Protein AF-A0A651G457-F1 (afdb_monomer_lite)

Secondary structure (DSSP, 8-state):
----PPP--PPP----PPPTTTS----S--THHHHHHT-EEEEEEEEEETTEEEEEEEEE-TT-SS-EEEEEEEEEE-SSS-EEEEEEEEEEEEEEEEEEPTT--HHHHHHHHHHTT-EEEEEETTTTEEEEE--TT-SS-HHHHHHHHHTSTTEEEEEEEEPP---------TTGGG-TTT------

pLDDT: mean 81.59, std 19.75, range [35.28, 97.94]

Sequence (188 aa):
MGSVGRIIHTPAIKQHELPPSQRPRFQAKPLWHQAAAADVVLRETRIPDGEGEQRIIIAKRPGAPYPLVRAVESWKPGAGANLQLRRREEMVADHLLVTAGEGISAAEIIALAQRLGCEVRAHIGGHNRYLVSFPLDHHLTFEELRHQVHTAAEVRFAEPDHYHYWLETIPNDPRLGDLWGLLNEGQE

Structure (mmCIF, N/CA/C/O backbone):
data_AF-A0A651G457-F1
#
_entry.id   AF-A0A651G457-F1
#
loop_
_atom_site.group_PDB
_atom_site.id
_atom_site.type_symbol
_atom_site.label_atom_id
_atom_site.label_alt_id
_atom_site.label_comp_id
_atom_site.label_asym_id
_atom_site.label_entity_id
_atom_site.label_seq_id
_atom_site.pdbx_PDB_ins_code
_atom_site.Cartn_x
_atom_site.Cartn_y
_atom_site.Cartn_z
_atom_site.occupancy
_atom_site.B_iso_or_equiv
_atom_site.auth_seq_id
_atom_site.auth_comp_id
_atom_site.auth_asym_id
_atom_site.auth_atom_id
_atom_site.pdbx_PDB_model_num
ATOM 1 N N . MET A 1 1 ? 31.482 28.029 -59.523 1.00 44.06 1 MET A N 1
ATOM 2 C CA . MET A 1 1 ? 32.201 28.242 -58.248 1.00 44.06 1 MET A CA 1
ATOM 3 C C . MET A 1 1 ? 31.590 27.312 -57.209 1.00 44.06 1 MET A C 1
ATOM 5 O O . MET A 1 1 ? 30.537 27.623 -56.675 1.00 44.06 1 MET A O 1
ATOM 9 N N . GLY A 1 2 ? 32.164 26.117 -57.041 1.00 38.00 2 GLY A N 1
ATOM 10 C CA . GLY A 1 2 ? 31.658 25.086 -56.129 1.00 38.00 2 GLY A CA 1
ATOM 11 C C . GLY A 1 2 ? 32.379 25.149 -54.785 1.00 38.00 2 GLY A C 1
ATOM 12 O O . GLY A 1 2 ? 33.607 25.142 -54.750 1.00 38.00 2 GLY A O 1
ATOM 13 N N . SER A 1 3 ? 31.612 25.246 -53.701 1.00 39.81 3 SER A N 1
ATOM 14 C CA . SER A 1 3 ? 32.101 25.222 -52.321 1.00 39.81 3 SER A CA 1
ATOM 15 C C . SER A 1 3 ? 32.418 23.783 -51.906 1.00 39.81 3 SER A C 1
ATOM 17 O O . SER A 1 3 ? 31.563 22.905 -52.003 1.00 39.81 3 SER A O 1
ATOM 19 N N . VAL A 1 4 ? 33.655 23.540 -51.470 1.00 44.00 4 VAL A N 1
ATOM 20 C CA . VAL A 1 4 ? 34.132 22.241 -50.979 1.00 44.00 4 VAL A CA 1
ATOM 21 C C . VAL A 1 4 ? 33.907 22.190 -49.467 1.00 44.00 4 VAL A C 1
ATOM 23 O O . VAL A 1 4 ? 34.620 22.838 -48.701 1.00 44.00 4 VAL A O 1
ATOM 26 N N . GLY A 1 5 ? 32.899 21.435 -49.029 1.00 39.09 5 GLY A N 1
ATOM 27 C CA . GLY A 1 5 ? 32.649 21.163 -47.613 1.00 39.09 5 GLY A CA 1
ATOM 28 C C . GLY A 1 5 ? 33.679 20.182 -47.046 1.00 39.09 5 GLY A C 1
ATOM 29 O O . GLY A 1 5 ? 33.842 19.077 -47.559 1.00 39.09 5 GLY A O 1
ATOM 30 N N . ARG A 1 6 ? 34.380 20.582 -45.980 1.00 45.19 6 ARG A N 1
ATOM 31 C CA . ARG A 1 6 ? 35.276 19.718 -45.193 1.00 45.19 6 ARG A CA 1
ATOM 32 C C . ARG A 1 6 ? 34.461 18.657 -44.447 1.00 45.19 6 ARG A C 1
ATOM 34 O O . ARG A 1 6 ? 33.626 18.999 -43.616 1.00 45.19 6 ARG A O 1
ATOM 41 N N . ILE A 1 7 ? 34.755 17.383 -44.693 1.00 42.38 7 ILE A N 1
ATOM 42 C CA . ILE A 1 7 ? 34.264 16.255 -43.893 1.00 42.38 7 ILE A CA 1
ATOM 43 C C . ILE A 1 7 ? 35.143 16.155 -42.641 1.00 42.38 7 ILE A C 1
ATOM 45 O O . ILE A 1 7 ? 36.355 15.967 -42.740 1.00 42.38 7 ILE A O 1
ATOM 49 N N . ILE A 1 8 ? 34.541 16.304 -41.461 1.00 42.47 8 ILE A N 1
ATOM 50 C CA . ILE A 1 8 ? 35.203 16.067 -40.175 1.00 42.47 8 ILE A CA 1
ATOM 51 C C . ILE A 1 8 ? 35.082 14.567 -39.884 1.00 42.47 8 ILE A C 1
ATOM 53 O O . ILE A 1 8 ? 33.983 14.061 -39.673 1.00 42.47 8 ILE A O 1
ATOM 57 N N . HIS A 1 9 ? 36.201 13.841 -39.898 1.00 35.28 9 HIS A N 1
ATOM 58 C CA . HIS A 1 9 ? 36.249 12.460 -39.423 1.00 35.28 9 HIS A CA 1
ATOM 59 C C . HIS A 1 9 ? 36.236 12.443 -37.890 1.00 35.28 9 HIS A C 1
ATOM 61 O O . HIS A 1 9 ? 37.232 12.767 -37.247 1.00 35.28 9 HIS A O 1
ATOM 67 N N . THR A 1 10 ? 35.114 12.040 -37.299 1.00 37.88 10 THR A N 1
ATOM 68 C CA . THR A 1 10 ? 35.060 11.628 -35.892 1.00 37.88 10 THR A CA 1
ATOM 69 C C . THR A 1 10 ? 35.685 10.232 -35.773 1.00 37.88 10 THR A C 1
ATOM 71 O O . THR A 1 10 ? 35.239 9.323 -36.478 1.00 37.88 10 THR A O 1
ATOM 74 N N . PRO A 1 11 ? 36.708 10.011 -34.928 1.00 40.00 11 PRO A N 1
ATOM 75 C CA . PRO A 1 11 ? 37.245 8.673 -34.730 1.00 40.00 11 PRO A CA 1
ATOM 76 C C . PRO A 1 11 ? 36.207 7.801 -34.016 1.00 40.00 11 PRO A C 1
ATOM 78 O O . PRO A 1 11 ? 35.566 8.228 -33.055 1.00 40.00 11 PRO A O 1
ATOM 81 N N . ALA A 1 12 ? 36.050 6.567 -34.491 1.00 41.97 12 ALA A N 1
ATOM 82 C CA . ALA A 1 12 ? 35.211 5.567 -33.851 1.00 41.97 12 ALA A CA 1
ATOM 83 C C . ALA A 1 12 ? 35.723 5.299 -32.427 1.00 41.97 12 ALA A C 1
ATOM 85 O O . ALA A 1 12 ? 36.841 4.812 -32.237 1.00 41.97 12 ALA A O 1
ATOM 86 N N . ILE A 1 13 ? 34.898 5.609 -31.426 1.00 39.78 13 ILE A N 1
ATOM 87 C CA . ILE A 1 13 ? 35.125 5.190 -30.044 1.00 39.78 13 ILE A CA 1
ATOM 88 C C . ILE A 1 13 ? 35.057 3.662 -30.044 1.00 39.78 13 ILE A C 1
ATOM 90 O O . ILE A 1 13 ? 33.980 3.077 -30.155 1.00 39.78 13 ILE A O 1
ATOM 94 N N . LYS A 1 14 ? 36.215 3.001 -29.956 1.00 40.91 14 LYS A N 1
ATOM 95 C CA . LYS A 1 14 ? 36.272 1.566 -29.671 1.00 40.91 14 LYS A CA 1
ATOM 96 C C . LYS A 1 14 ? 35.650 1.363 -28.294 1.00 40.91 14 LYS A C 1
ATOM 98 O O . LYS A 1 14 ? 36.249 1.741 -27.291 1.00 40.91 14 LYS A O 1
ATOM 103 N N . GLN A 1 15 ? 34.452 0.787 -28.256 1.00 41.09 15 GLN A N 1
ATOM 104 C CA . GLN A 1 15 ? 33.852 0.300 -27.021 1.00 41.09 15 GLN A CA 1
ATOM 105 C C . GLN A 1 15 ? 34.813 -0.734 -26.425 1.00 41.09 15 GLN A C 1
ATOM 107 O O . GLN A 1 15 ? 34.993 -1.820 -26.972 1.00 41.09 15 GLN A O 1
ATOM 112 N N . HIS A 1 16 ? 35.505 -0.362 -25.350 1.00 40.72 16 HIS A N 1
ATOM 113 C CA . HIS A 1 16 ? 36.254 -1.311 -24.539 1.00 40.72 16 HIS A CA 1
ATOM 114 C C . HIS A 1 16 ? 35.218 -2.153 -23.792 1.00 40.72 16 HIS A C 1
ATOM 116 O O . HIS A 1 16 ? 34.719 -1.756 -22.741 1.00 40.72 16 HIS A O 1
ATOM 122 N N . GLU A 1 17 ? 34.832 -3.291 -24.367 1.00 39.88 17 GLU A N 1
ATOM 123 C CA . GLU A 1 17 ? 34.116 -4.299 -23.598 1.00 39.88 17 GLU A CA 1
ATOM 124 C C . GLU A 1 17 ? 35.050 -4.813 -22.505 1.00 39.88 17 GLU A C 1
ATOM 126 O O . GLU A 1 17 ? 36.129 -5.341 -22.784 1.00 39.88 17 GLU A O 1
ATOM 131 N N . LEU A 1 18 ? 34.634 -4.652 -21.249 1.00 39.00 18 LEU A N 1
ATOM 132 C CA . LEU A 1 18 ? 35.335 -5.256 -20.125 1.00 39.00 18 LEU A CA 1
ATOM 133 C C . LEU A 1 18 ? 35.406 -6.780 -20.342 1.00 39.00 18 LEU A C 1
ATOM 135 O O . LEU A 1 18 ? 34.388 -7.391 -20.713 1.00 39.00 18 LEU A O 1
ATOM 139 N N . PRO A 1 19 ? 36.572 -7.410 -20.100 1.00 51.06 19 PRO A N 1
ATOM 140 C CA . PRO A 1 19 ? 36.708 -8.856 -20.191 1.00 51.06 19 PRO A CA 1
ATOM 141 C C . PRO A 1 19 ? 35.662 -9.552 -19.301 1.00 51.06 19 PRO A C 1
ATOM 143 O O . PRO A 1 19 ? 35.238 -8.983 -18.294 1.00 51.06 19 PRO A O 1
ATOM 146 N N . PRO A 1 20 ? 35.231 -10.787 -19.622 1.00 47.44 20 PRO A N 1
ATOM 147 C CA . PRO A 1 20 ? 34.167 -11.491 -18.893 1.00 47.44 20 PRO A CA 1
ATOM 148 C C . PRO A 1 20 ? 34.390 -11.598 -17.375 1.00 47.44 20 PRO A C 1
ATOM 150 O O . PRO A 1 20 ? 33.428 -11.700 -16.619 1.00 47.44 20 PRO A O 1
ATOM 153 N N . SER A 1 21 ? 35.649 -11.548 -16.931 1.00 47.53 21 SER A N 1
ATOM 154 C CA . SER A 1 21 ? 36.067 -11.532 -15.524 1.00 47.53 21 SER A CA 1
ATOM 155 C C . SER A 1 21 ? 35.860 -10.189 -14.809 1.00 47.53 21 SER A C 1
ATOM 157 O O . SER A 1 21 ? 35.889 -10.154 -13.584 1.00 47.53 21 SER A O 1
ATOM 159 N N . GLN A 1 22 ? 35.650 -9.099 -15.551 1.00 42.88 22 GLN A N 1
ATOM 160 C CA . GLN A 1 22 ? 35.484 -7.726 -15.057 1.00 42.88 22 GLN A CA 1
ATOM 161 C C . GLN A 1 22 ? 34.092 -7.147 -15.345 1.00 42.88 22 GLN A C 1
ATOM 163 O O . GLN A 1 22 ? 33.794 -6.020 -14.953 1.00 42.88 22 GLN A O 1
ATOM 168 N N . ARG A 1 23 ? 33.214 -7.904 -16.015 1.00 42.41 23 ARG A N 1
ATOM 169 C CA . ARG A 1 23 ? 31.798 -7.537 -16.117 1.00 42.41 23 ARG A CA 1
ATOM 170 C C . ARG A 1 23 ? 31.185 -7.621 -14.714 1.00 42.41 23 ARG A C 1
ATOM 172 O O . ARG A 1 23 ? 31.366 -8.655 -14.065 1.00 42.41 23 ARG A O 1
ATOM 179 N N . PRO A 1 24 ? 30.443 -6.605 -14.237 1.00 35.72 24 PRO A N 1
ATOM 180 C CA . PRO A 1 24 ? 29.685 -6.746 -13.005 1.00 35.72 24 PRO A CA 1
ATOM 181 C C . PRO A 1 24 ? 28.692 -7.897 -13.192 1.00 35.72 24 PRO A C 1
ATOM 183 O O . PRO A 1 24 ? 27.726 -7.799 -13.949 1.00 35.72 24 PRO A O 1
ATOM 186 N N . ARG A 1 25 ? 28.964 -9.032 -12.544 1.00 40.97 25 ARG A N 1
ATOM 187 C CA . ARG A 1 25 ? 27.971 -10.088 -12.374 1.00 40.97 25 ARG A CA 1
ATOM 188 C C . ARG A 1 25 ? 26.919 -9.511 -11.440 1.00 40.97 25 ARG A C 1
ATOM 190 O O . ARG A 1 25 ? 27.230 -9.243 -10.284 1.00 40.97 25 ARG A O 1
ATOM 197 N N . PHE A 1 26 ? 25.688 -9.339 -11.908 1.00 37.28 26 PHE A N 1
ATOM 198 C CA . PHE A 1 26 ? 24.570 -9.241 -10.976 1.00 37.28 26 PHE A CA 1
ATOM 199 C C . PHE A 1 26 ? 24.487 -10.591 -10.246 1.00 37.28 26 PHE A C 1
ATOM 201 O O . PHE A 1 26 ? 24.067 -11.599 -10.815 1.00 37.28 26 PHE A O 1
ATOM 208 N N . GLN A 1 27 ? 25.027 -10.630 -9.027 1.00 51.22 27 GLN A N 1
ATOM 209 C CA . GLN A 1 27 ? 24.980 -11.769 -8.117 1.00 51.22 27 GLN A CA 1
ATOM 210 C C . GLN A 1 27 ? 23.560 -11.839 -7.535 1.00 51.22 27 GLN A C 1
ATOM 212 O O . GLN A 1 27 ? 23.171 -10.968 -6.771 1.00 51.22 27 GLN A O 1
ATOM 217 N N . ALA A 1 28 ? 22.810 -12.873 -7.928 1.00 57.38 28 ALA A N 1
ATOM 218 C CA 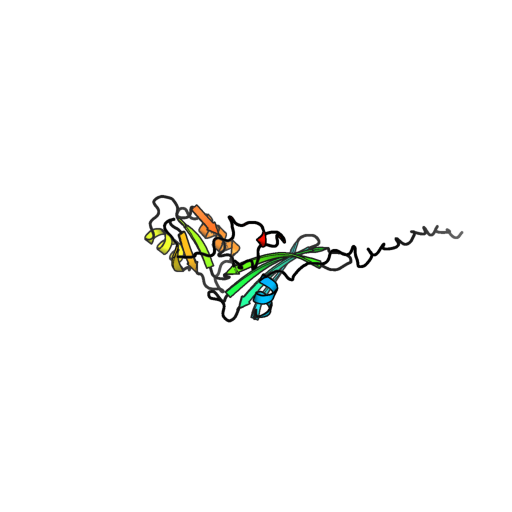. ALA A 1 28 ? 21.424 -13.182 -7.553 1.00 57.38 28 ALA A CA 1
ATOM 219 C C . ALA A 1 28 ? 20.327 -12.236 -8.094 1.00 57.38 28 ALA A C 1
ATOM 221 O O . ALA A 1 28 ? 20.429 -11.011 -8.081 1.00 57.38 28 ALA A O 1
ATOM 222 N N . LYS A 1 29 ? 19.230 -12.838 -8.582 1.00 62.94 29 LYS A N 1
ATOM 223 C CA . LYS A 1 29 ? 17.984 -12.110 -8.858 1.00 62.94 29 LYS A CA 1
ATOM 224 C C . LYS A 1 29 ? 17.452 -11.559 -7.525 1.00 62.94 29 LYS A C 1
ATOM 226 O O . LYS A 1 29 ? 17.497 -12.289 -6.536 1.00 62.94 29 LYS A O 1
ATOM 231 N N . PRO A 1 30 ? 16.941 -10.321 -7.474 1.00 67.75 30 PRO A N 1
ATOM 232 C CA . PRO A 1 30 ? 16.389 -9.771 -6.240 1.00 67.75 30 PRO A CA 1
ATOM 233 C C . PRO A 1 30 ? 15.169 -10.587 -5.783 1.00 67.75 30 PRO A C 1
ATOM 235 O O . PRO A 1 30 ? 14.445 -11.122 -6.617 1.00 67.75 30 PRO A O 1
ATOM 238 N N . LEU A 1 31 ? 14.927 -10.684 -4.473 1.00 69.31 31 LEU A N 1
ATOM 239 C CA . LEU A 1 31 ? 13.936 -11.608 -3.888 1.00 69.31 31 LEU A CA 1
ATOM 240 C C . LEU A 1 31 ? 12.503 -11.382 -4.383 1.00 69.31 31 LEU A C 1
ATOM 242 O O . LEU A 1 31 ? 11.773 -12.340 -4.636 1.00 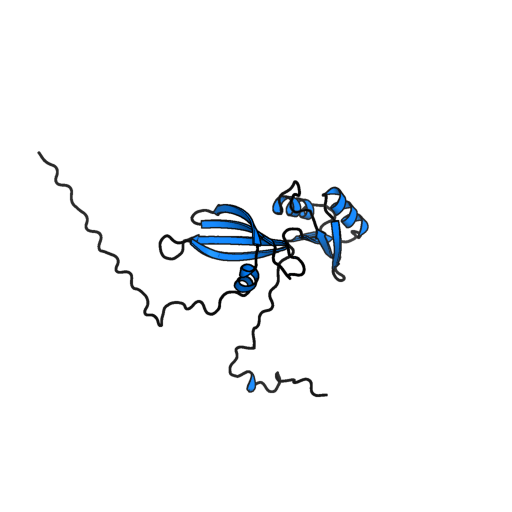69.31 31 LEU A O 1
ATOM 246 N N . TRP A 1 32 ? 12.130 -10.123 -4.626 1.00 71.50 32 TRP A N 1
ATOM 247 C CA . TRP A 1 32 ? 10.834 -9.786 -5.217 1.00 71.50 32 TRP A CA 1
ATOM 248 C C . TRP A 1 32 ? 10.637 -10.410 -6.606 1.00 71.50 32 TRP A C 1
ATOM 250 O O . TRP A 1 32 ? 9.503 -10.588 -7.029 1.00 71.50 32 TRP A O 1
ATOM 260 N N . HIS A 1 33 ? 11.703 -10.784 -7.328 1.00 75.19 33 HIS A N 1
ATOM 261 C CA . HIS A 1 33 ? 11.606 -11.325 -8.686 1.00 75.19 33 HIS A CA 1
ATOM 262 C C . HIS A 1 33 ? 10.835 -12.648 -8.725 1.00 75.19 33 HIS A C 1
ATOM 264 O O . HIS A 1 33 ? 10.133 -12.914 -9.698 1.00 75.19 33 HIS A O 1
ATOM 270 N N . GLN A 1 34 ? 10.985 -13.510 -7.716 1.00 73.88 34 GLN A N 1
ATOM 271 C CA . GLN A 1 34 ? 10.254 -14.780 -7.689 1.00 73.88 34 GLN A CA 1
ATOM 272 C C . GLN A 1 34 ? 8.779 -14.551 -7.361 1.00 73.88 34 GLN A C 1
ATOM 274 O O . GLN A 1 34 ? 7.917 -15.058 -8.072 1.00 73.88 34 GLN A O 1
ATOM 279 N N . ALA A 1 35 ? 8.498 -13.727 -6.347 1.00 73.75 35 ALA A N 1
ATOM 280 C CA . ALA A 1 35 ? 7.132 -13.376 -5.969 1.00 73.75 35 ALA A CA 1
ATOM 281 C C . ALA A 1 35 ? 6.384 -12.686 -7.122 1.00 73.75 35 ALA A C 1
ATOM 283 O O . ALA A 1 35 ? 5.272 -13.080 -7.462 1.00 73.75 35 ALA A O 1
ATOM 284 N N . ALA A 1 36 ? 7.034 -11.730 -7.789 1.00 81.06 36 ALA A N 1
ATOM 285 C CA . ALA A 1 36 ? 6.472 -11.001 -8.919 1.00 81.06 36 ALA A CA 1
ATOM 286 C C . ALA A 1 36 ? 6.259 -11.862 -10.176 1.00 81.06 36 ALA A C 1
ATOM 288 O O . ALA A 1 36 ? 5.471 -11.493 -11.039 1.00 81.06 36 ALA A O 1
ATOM 289 N N . ALA A 1 37 ? 6.933 -13.010 -10.308 1.00 82.19 37 ALA A N 1
ATOM 290 C CA . ALA A 1 37 ? 6.743 -13.894 -11.460 1.00 82.19 37 ALA A CA 1
ATOM 291 C C . ALA A 1 37 ? 5.362 -14.574 -11.470 1.00 82.19 37 ALA A C 1
ATOM 293 O O . ALA A 1 37 ? 4.903 -14.997 -12.529 1.00 82.19 37 ALA A O 1
ATOM 294 N N . ALA A 1 38 ? 4.710 -14.679 -10.309 1.00 85.19 38 ALA A N 1
ATOM 295 C CA . ALA A 1 38 ? 3.364 -15.230 -10.173 1.00 85.19 38 ALA A CA 1
ATOM 296 C C . ALA A 1 38 ? 2.256 -14.166 -10.292 1.00 85.19 38 ALA A C 1
ATOM 298 O O . ALA A 1 38 ? 1.073 -14.506 -10.225 1.00 85.19 38 ALA A O 1
ATOM 299 N N . ASP A 1 39 ? 2.618 -12.889 -10.442 1.00 93.44 39 ASP A N 1
ATOM 300 C CA . ASP A 1 39 ? 1.666 -11.784 -10.445 1.00 93.44 39 ASP A CA 1
ATOM 301 C C . ASP A 1 39 ? 0.805 -11.785 -11.715 1.00 93.44 39 ASP A C 1
ATOM 303 O O . ASP A 1 39 ? 1.298 -11.790 -12.844 1.00 93.44 39 ASP A O 1
ATOM 307 N N . VAL A 1 40 ? -0.511 -11.701 -11.527 1.00 95.12 40 VAL A N 1
ATOM 308 C CA . VAL A 1 40 ? -1.475 -11.433 -12.597 1.00 95.12 40 VAL A CA 1
ATOM 309 C C . VAL A 1 40 ? -1.724 -9.930 -12.639 1.00 95.12 40 VAL A C 1
ATOM 311 O O . VAL A 1 40 ? -2.404 -9.383 -11.768 1.00 95.12 40 VAL A O 1
ATOM 314 N N . VAL A 1 41 ? -1.155 -9.246 -13.633 1.00 95.88 41 VAL A N 1
ATOM 315 C CA . VAL A 1 41 ? -1.288 -7.789 -13.783 1.00 95.88 41 VAL A CA 1
ATOM 316 C C . VAL A 1 41 ? -2.744 -7.411 -14.060 1.00 95.88 41 VAL A C 1
ATOM 318 O O . VAL A 1 41 ? -3.362 -7.919 -14.993 1.00 95.88 41 VAL A O 1
ATOM 321 N N . LEU A 1 42 ? -3.277 -6.497 -13.248 1.00 95.75 42 LEU A N 1
ATOM 322 C CA . LEU A 1 42 ? -4.626 -5.946 -13.381 1.00 95.75 42 LEU A CA 1
ATOM 323 C C . LEU A 1 42 ? -4.605 -4.576 -14.066 1.00 95.75 42 LEU A C 1
ATOM 325 O O . LEU A 1 42 ? -5.464 -4.279 -14.892 1.00 95.75 42 LEU A O 1
ATOM 329 N N . ARG A 1 43 ? -3.628 -3.731 -13.716 1.00 94.56 43 ARG A N 1
ATOM 330 C CA . ARG A 1 43 ? -3.460 -2.382 -14.270 1.00 94.56 43 ARG A CA 1
ATOM 331 C C . ARG A 1 43 ? -1.987 -1.996 -14.300 1.00 94.56 43 ARG A C 1
ATOM 333 O O . ARG A 1 43 ? -1.266 -2.264 -13.346 1.00 94.56 43 ARG A O 1
ATOM 340 N N . GLU A 1 44 ? -1.571 -1.289 -15.342 1.00 95.94 44 GLU A N 1
ATOM 341 C CA . GLU A 1 44 ? -0.243 -0.681 -15.440 1.00 95.94 44 GLU A CA 1
ATOM 342 C C . GLU A 1 44 ? -0.374 0.773 -15.901 1.00 95.94 44 GLU A C 1
ATOM 344 O O . GLU A 1 44 ? -1.100 1.078 -16.848 1.00 95.94 44 GLU A O 1
ATOM 349 N N . THR A 1 45 ? 0.329 1.676 -15.224 1.00 94.38 45 THR A N 1
ATOM 350 C CA . THR A 1 45 ? 0.440 3.089 -15.591 1.00 94.38 45 THR A CA 1
ATOM 351 C C . THR A 1 45 ? 1.908 3.439 -15.775 1.00 94.38 45 THR A C 1
ATOM 353 O O . THR A 1 45 ? 2.740 3.097 -14.936 1.00 94.38 45 THR A O 1
ATOM 356 N N . ARG A 1 46 ? 2.215 4.140 -16.868 1.00 94.44 46 ARG A N 1
ATOM 357 C CA . ARG A 1 46 ? 3.563 4.584 -17.231 1.00 94.44 46 ARG A CA 1
ATOM 358 C C . ARG A 1 46 ? 3.622 6.100 -17.211 1.00 94.44 46 ARG A C 1
ATOM 360 O O . ARG A 1 46 ? 2.791 6.751 -17.840 1.00 94.44 46 ARG A O 1
ATOM 367 N N . ILE A 1 47 ? 4.589 6.644 -16.488 1.00 93.81 47 ILE A N 1
ATOM 368 C CA . ILE A 1 47 ? 4.749 8.080 -16.274 1.00 93.81 47 ILE A CA 1
ATOM 369 C C . ILE A 1 47 ? 6.169 8.453 -16.719 1.00 93.81 47 ILE A C 1
ATOM 371 O O . ILE A 1 47 ? 7.129 7.925 -16.155 1.00 93.81 47 ILE A O 1
ATOM 375 N N . PRO A 1 48 ? 6.340 9.322 -17.729 1.00 93.56 48 PRO A N 1
ATOM 376 C CA . PRO A 1 48 ? 7.659 9.828 -18.100 1.00 93.56 48 PRO A CA 1
ATOM 377 C C . PRO A 1 48 ? 8.347 10.522 -16.915 1.00 93.56 48 PRO A C 1
ATOM 379 O O . PRO A 1 48 ? 7.727 11.338 -16.236 1.00 93.56 48 PRO A O 1
ATOM 382 N N . ASP A 1 49 ? 9.627 10.220 -16.682 1.00 89.12 49 ASP A N 1
ATOM 383 C CA . ASP A 1 49 ? 10.426 10.779 -15.580 1.00 89.12 49 ASP A CA 1
ATOM 384 C C . ASP A 1 49 ? 11.817 11.206 -16.085 1.00 89.12 49 ASP A C 1
ATOM 386 O O . ASP A 1 49 ? 12.830 10.506 -15.921 1.00 89.12 49 ASP A O 1
ATOM 390 N N . GLY A 1 50 ? 11.846 12.360 -16.761 1.00 88.50 50 GLY A N 1
ATOM 391 C CA . GLY A 1 50 ? 13.024 12.877 -17.457 1.00 88.50 50 GLY A CA 1
ATOM 392 C C . GLY A 1 50 ? 13.435 11.958 -18.609 1.00 88.50 50 GLY A C 1
ATOM 393 O O . GLY A 1 50 ? 12.627 11.646 -19.477 1.00 88.50 50 GLY A O 1
ATOM 394 N N . GLU A 1 51 ? 14.686 11.496 -18.600 1.00 86.38 51 GLU A N 1
ATOM 395 C CA . GLU A 1 51 ? 15.178 10.469 -19.537 1.00 86.38 51 GLU A CA 1
ATOM 396 C C . GLU A 1 51 ? 14.754 9.038 -19.146 1.00 86.38 51 GLU A C 1
ATOM 398 O O . GLU A 1 51 ? 15.110 8.067 -19.812 1.00 86.38 51 GLU A O 1
ATOM 403 N N . GLY A 1 52 ? 14.045 8.892 -18.027 1.00 91.62 52 GLY A N 1
ATOM 404 C CA . GLY A 1 52 ? 13.554 7.626 -17.505 1.00 91.62 52 GLY A CA 1
ATOM 405 C C . GLY A 1 52 ? 12.033 7.521 -17.507 1.00 91.62 52 GLY A C 1
ATOM 406 O O . GLY A 1 52 ? 11.315 8.273 -18.165 1.00 91.62 52 GLY A O 1
ATOM 407 N N . GLU A 1 53 ? 11.542 6.563 -16.732 1.00 94.44 53 GLU A N 1
ATOM 408 C CA . GLU A 1 53 ? 10.123 6.242 -16.627 1.00 94.44 53 GLU A CA 1
ATOM 409 C C . GLU A 1 53 ? 9.814 5.733 -15.216 1.00 94.44 53 GLU A C 1
ATOM 411 O O . GLU A 1 53 ? 10.566 4.932 -14.656 1.00 94.44 53 GLU A O 1
ATOM 416 N N . GLN A 1 54 ? 8.690 6.155 -14.648 1.00 94.69 54 GLN A N 1
ATOM 417 C CA . GLN A 1 54 ? 8.087 5.508 -13.492 1.00 94.69 54 GLN A CA 1
ATOM 418 C C . GLN A 1 54 ? 6.954 4.589 -13.955 1.00 94.69 54 GLN A C 1
ATOM 420 O O . GLN A 1 54 ? 6.098 4.995 -14.743 1.00 94.69 54 GLN A O 1
ATOM 425 N N . ARG A 1 55 ? 6.922 3.356 -13.444 1.00 95.56 55 ARG A N 1
ATOM 426 C CA . ARG A 1 55 ? 5.811 2.422 -13.674 1.00 95.56 55 ARG A CA 1
ATOM 427 C C . ARG A 1 55 ? 5.083 2.140 -12.378 1.00 95.56 55 ARG A C 1
ATOM 429 O O . ARG A 1 55 ? 5.712 1.872 -11.360 1.00 95.56 55 ARG A O 1
ATOM 436 N N . ILE A 1 56 ? 3.759 2.185 -12.429 1.00 96.25 56 ILE A N 1
ATOM 437 C CA . ILE A 1 56 ? 2.881 1.806 -11.326 1.00 96.25 56 ILE A CA 1
ATOM 438 C C . ILE A 1 56 ? 2.063 0.609 -11.793 1.00 96.25 56 ILE A C 1
ATOM 440 O O . ILE A 1 56 ? 1.249 0.730 -12.708 1.00 96.25 56 ILE A O 1
ATOM 444 N N . ILE A 1 57 ? 2.277 -0.540 -11.163 1.00 96.88 57 ILE A N 1
ATOM 445 C CA . ILE A 1 57 ? 1.628 -1.805 -11.505 1.00 96.88 57 ILE A CA 1
ATOM 446 C C . ILE A 1 57 ? 0.709 -2.189 -10.351 1.00 96.88 57 ILE A C 1
ATOM 448 O O . ILE A 1 57 ? 1.146 -2.235 -9.206 1.00 96.88 57 ILE A O 1
ATOM 452 N N . ILE A 1 58 ? -0.554 -2.478 -10.652 1.00 97.00 58 ILE A N 1
ATOM 453 C CA . ILE A 1 58 ? -1.476 -3.155 -9.741 1.00 97.00 58 ILE A CA 1
ATOM 454 C C . ILE A 1 58 ? -1.632 -4.585 -10.238 1.00 97.00 58 ILE A C 1
ATOM 456 O O . ILE A 1 58 ? -2.017 -4.803 -11.389 1.00 97.00 58 ILE A O 1
ATOM 460 N N . ALA A 1 59 ? -1.342 -5.554 -9.383 1.00 96.69 59 ALA A N 1
ATOM 461 C CA . ALA A 1 59 ? -1.409 -6.965 -9.716 1.00 96.69 59 ALA A CA 1
ATOM 462 C C . ALA A 1 59 ? -2.080 -7.778 -8.611 1.00 96.69 59 ALA A C 1
ATOM 464 O O . ALA A 1 59 ? -2.156 -7.356 -7.458 1.00 96.69 59 ALA A O 1
ATOM 465 N N . LYS A 1 60 ? -2.556 -8.966 -8.976 1.00 96.69 60 LYS A N 1
ATOM 466 C CA . LYS A 1 60 ? -3.002 -9.989 -8.038 1.00 96.69 60 LYS A CA 1
ATOM 467 C C . LYS A 1 60 ? -1.914 -11.050 -7.901 1.00 96.69 60 LYS A C 1
ATOM 469 O O . LYS A 1 60 ? -1.585 -11.698 -8.889 1.00 96.69 60 LYS A O 1
ATOM 474 N N . ARG A 1 61 ? -1.414 -11.261 -6.685 1.00 94.69 61 ARG A N 1
ATOM 475 C CA . ARG A 1 61 ? -0.430 -12.281 -6.314 1.00 94.69 61 ARG A CA 1
ATOM 476 C C . ARG A 1 61 ? -1.118 -13.473 -5.642 1.00 94.69 61 ARG A C 1
ATOM 478 O O . ARG A 1 61 ? -1.527 -13.365 -4.483 1.00 94.69 61 ARG A O 1
ATOM 485 N N . PRO A 1 62 ? -1.291 -14.609 -6.336 1.00 92.12 62 PRO A N 1
ATOM 486 C CA . PRO A 1 62 ? -1.930 -15.786 -5.758 1.00 92.12 62 PRO A CA 1
ATOM 487 C C . PRO A 1 62 ? -1.141 -16.329 -4.560 1.00 92.12 62 PRO A C 1
ATOM 489 O O . PRO A 1 62 ? 0.083 -16.396 -4.594 1.00 92.12 62 PRO A O 1
ATOM 492 N N . GLY A 1 63 ? -1.848 -16.736 -3.504 1.00 87.62 63 GLY A N 1
ATOM 493 C CA . GLY A 1 63 ? -1.243 -17.355 -2.317 1.00 87.62 63 GLY A CA 1
ATOM 494 C C . GLY A 1 63 ? -0.585 -16.389 -1.324 1.00 87.62 63 GLY A C 1
ATOM 495 O O . GLY A 1 63 ? -0.207 -16.827 -0.241 1.00 87.62 63 GLY A O 1
ATOM 496 N N . ALA A 1 64 ? -0.479 -15.092 -1.636 1.00 89.00 64 ALA A N 1
ATOM 497 C CA . ALA A 1 64 ? -0.045 -14.092 -0.662 1.00 89.00 64 ALA A CA 1
ATOM 498 C C . ALA A 1 64 ? -1.174 -13.771 0.344 1.00 89.00 64 ALA A C 1
ATOM 500 O O . ALA A 1 64 ? -2.340 -13.742 -0.059 1.00 89.00 64 ALA A O 1
ATOM 501 N N . PRO A 1 65 ? -0.857 -13.465 1.621 1.00 88.44 65 PRO A N 1
ATOM 502 C CA . PRO A 1 65 ? -1.858 -13.059 2.615 1.00 88.44 65 PRO A CA 1
ATOM 503 C C . PRO A 1 65 ? -2.685 -11.835 2.192 1.00 88.44 65 PRO A C 1
ATOM 505 O O . PRO A 1 65 ? -3.881 -11.775 2.467 1.00 88.44 65 PRO A O 1
ATOM 508 N N . TYR A 1 66 ? -2.060 -10.890 1.479 1.00 92.88 66 TYR A N 1
ATOM 509 C CA . TYR A 1 66 ? -2.688 -9.664 0.978 1.00 92.88 66 TYR A CA 1
ATOM 510 C C . TYR A 1 66 ? -2.552 -9.560 -0.544 1.00 92.88 66 TYR A C 1
ATOM 512 O O . TYR A 1 66 ? -1.739 -8.796 -1.050 1.00 92.88 66 TYR A O 1
ATOM 520 N N . PRO A 1 67 ? -3.321 -10.335 -1.321 1.00 94.00 67 PRO A N 1
ATOM 521 C CA . PRO A 1 67 ? -2.996 -10.656 -2.710 1.00 94.00 67 PRO A CA 1
ATOM 522 C C . PRO A 1 67 ? -2.990 -9.465 -3.674 1.00 94.00 67 PRO A C 1
ATOM 524 O O . PRO A 1 67 ? -2.570 -9.634 -4.812 1.00 94.00 67 PRO A O 1
ATOM 527 N N . LEU A 1 68 ? -3.463 -8.284 -3.285 1.00 96.56 68 LEU A N 1
ATOM 528 C CA . LEU A 1 68 ? -3.430 -7.099 -4.132 1.00 96.56 68 LEU A CA 1
ATOM 529 C C . LEU A 1 68 ? -2.109 -6.356 -3.931 1.00 96.56 68 LEU A C 1
ATOM 531 O O . LEU A 1 68 ? -1.833 -5.820 -2.864 1.00 96.56 68 LEU A O 1
ATOM 535 N N . VAL A 1 69 ? -1.283 -6.323 -4.972 1.00 96.50 69 VAL A N 1
ATOM 536 C CA . VAL A 1 69 ? 0.063 -5.745 -4.939 1.00 96.50 69 VAL A CA 1
ATOM 537 C C . VAL A 1 69 ? 0.093 -4.479 -5.776 1.00 96.50 69 VAL A C 1
ATOM 539 O O . VAL A 1 69 ? -0.317 -4.480 -6.935 1.00 96.50 69 VAL A O 1
ATOM 542 N N . ARG A 1 70 ? 0.622 -3.404 -5.197 1.00 97.25 70 ARG A N 1
ATOM 543 C CA . ARG A 1 70 ? 1.033 -2.188 -5.892 1.00 97.25 70 ARG A CA 1
ATOM 544 C C . ARG A 1 70 ? 2.554 -2.183 -5.973 1.00 97.25 70 ARG A C 1
ATOM 546 O O . ARG A 1 70 ? 3.225 -2.099 -4.949 1.00 97.25 70 ARG A O 1
ATOM 553 N N . ALA A 1 71 ? 3.096 -2.256 -7.183 1.00 96.19 71 ALA A N 1
ATOM 554 C CA . ALA A 1 71 ? 4.520 -2.096 -7.434 1.00 96.19 71 ALA A CA 1
ATOM 555 C C . ALA A 1 71 ? 4.795 -0.726 -8.059 1.00 96.19 71 ALA A C 1
ATOM 557 O O . ALA A 1 71 ? 4.165 -0.351 -9.049 1.00 96.19 71 ALA A O 1
ATOM 558 N N . VAL A 1 72 ? 5.738 0.012 -7.482 1.00 96.38 72 VAL A N 1
ATOM 559 C CA . VAL A 1 72 ? 6.237 1.281 -8.013 1.00 96.38 72 VAL A CA 1
ATOM 560 C C . VAL A 1 72 ? 7.677 1.074 -8.454 1.00 96.38 72 VAL A C 1
ATOM 562 O O . VAL A 1 72 ? 8.557 0.773 -7.648 1.00 96.38 72 VAL A O 1
ATOM 565 N N . GLU A 1 73 ? 7.921 1.225 -9.748 1.00 95.12 73 GLU A N 1
ATOM 566 C CA . GLU A 1 73 ? 9.226 1.026 -10.360 1.00 95.12 73 GLU A CA 1
ATOM 567 C C . GLU A 1 73 ? 9.788 2.337 -10.897 1.00 95.12 73 GLU A C 1
ATOM 569 O O . GLU A 1 73 ? 9.079 3.099 -11.549 1.00 95.12 73 GLU A O 1
ATOM 574 N N . SER A 1 74 ? 11.081 2.569 -10.681 1.00 94.31 74 SER A N 1
ATOM 575 C CA . SER A 1 74 ? 11.836 3.641 -11.328 1.00 94.31 74 SER A CA 1
ATOM 576 C C . SER A 1 74 ? 12.818 3.042 -12.325 1.00 94.31 74 SER A C 1
ATOM 578 O O . SER A 1 74 ? 13.694 2.249 -11.962 1.00 94.31 74 SER A O 1
ATOM 580 N N . TRP A 1 75 ? 12.675 3.442 -13.581 1.00 92.44 75 TRP A N 1
ATOM 581 C CA . TRP A 1 75 ? 13.509 3.047 -14.704 1.00 92.44 75 TRP A CA 1
ATOM 582 C C . TRP A 1 75 ? 14.330 4.249 -15.166 1.00 92.44 75 TRP A C 1
ATOM 584 O O . TRP A 1 75 ? 13.811 5.355 -15.305 1.00 92.44 75 TRP A O 1
ATOM 594 N N . LYS A 1 76 ? 15.625 4.046 -15.410 1.00 92.25 76 LYS A N 1
ATOM 595 C CA . LYS A 1 76 ? 16.541 5.090 -15.899 1.00 92.25 76 LYS A CA 1
ATOM 596 C C . LYS A 1 76 ? 17.358 4.569 -17.081 1.00 92.25 76 LYS A C 1
ATOM 598 O O . LYS A 1 76 ? 17.487 3.348 -17.210 1.00 92.25 76 LYS A O 1
ATOM 603 N N . PRO A 1 77 ? 17.945 5.447 -17.911 1.00 90.69 77 PRO A N 1
ATOM 604 C CA . PRO A 1 77 ? 18.856 5.023 -18.966 1.00 90.69 77 PRO A CA 1
ATOM 605 C C . PRO A 1 77 ? 19.955 4.086 -18.444 1.00 90.69 77 PRO A C 1
ATOM 607 O O . PRO A 1 77 ? 20.532 4.279 -17.365 1.00 90.69 77 PRO A O 1
ATOM 610 N N . GLY A 1 78 ? 20.186 3.013 -19.193 1.00 84.56 78 GLY A N 1
ATOM 611 C CA . GLY A 1 78 ? 21.252 2.045 -18.978 1.00 84.56 78 GLY A CA 1
ATOM 612 C C . GLY A 1 78 ? 22.367 2.178 -20.009 1.00 84.56 78 GLY A C 1
ATOM 613 O O . GLY A 1 78 ? 22.480 3.176 -20.712 1.00 84.56 78 GLY A O 1
ATOM 614 N N . ALA A 1 79 ? 23.198 1.140 -20.119 1.00 79.75 79 ALA A N 1
ATOM 615 C CA . ALA A 1 79 ? 24.148 1.044 -21.224 1.00 79.75 79 ALA A CA 1
ATOM 616 C C . ALA A 1 79 ? 23.393 0.855 -22.555 1.00 79.75 79 ALA A C 1
ATOM 618 O O . ALA A 1 79 ? 22.581 -0.065 -22.687 1.00 79.75 79 ALA A O 1
ATOM 619 N N . GLY A 1 80 ? 23.677 1.713 -23.539 1.00 72.25 80 GLY A N 1
ATOM 620 C CA . GLY A 1 80 ? 22.963 1.750 -24.821 1.00 72.25 80 GLY A CA 1
ATOM 621 C C . GLY A 1 80 ? 21.617 2.483 -24.738 1.00 72.25 80 GLY A C 1
ATOM 622 O O . GLY A 1 80 ? 21.400 3.294 -23.848 1.00 72.25 80 GLY A O 1
ATOM 623 N N . ALA A 1 81 ? 20.702 2.197 -25.670 1.00 69.62 81 ALA A N 1
ATOM 624 C CA . ALA A 1 81 ? 19.365 2.809 -25.728 1.00 69.62 81 ALA A CA 1
ATOM 625 C C . ALA A 1 81 ? 18.318 2.127 -24.812 1.00 69.62 81 ALA A C 1
ATOM 627 O O . ALA A 1 81 ? 17.120 2.343 -24.972 1.00 69.62 81 ALA A O 1
ATOM 628 N N . ASN A 1 82 ? 18.747 1.278 -23.871 1.00 83.69 82 ASN A N 1
ATOM 629 C CA . ASN A 1 82 ? 17.851 0.469 -23.041 1.00 83.69 82 ASN A CA 1
ATOM 630 C C . ASN A 1 82 ? 17.614 1.110 -21.669 1.00 83.69 82 ASN A C 1
ATOM 632 O O . ASN A 1 82 ? 18.560 1.543 -21.008 1.00 83.69 82 ASN A O 1
ATOM 636 N N . LEU A 1 83 ? 16.365 1.085 -21.197 1.00 85.81 83 LEU A N 1
ATOM 637 C CA . LEU A 1 83 ? 16.036 1.415 -19.810 1.00 85.81 83 LEU A CA 1
ATOM 638 C C . LEU A 1 83 ? 16.438 0.271 -18.870 1.00 85.81 83 LEU A C 1
ATOM 640 O O . LEU A 1 83 ? 16.247 -0.907 -19.171 1.00 85.81 83 LEU A O 1
ATOM 644 N N . GLN A 1 84 ? 16.969 0.631 -17.705 1.00 89.75 84 GLN A N 1
ATOM 645 C CA . GLN A 1 84 ? 17.307 -0.279 -16.616 1.00 89.75 84 GLN A CA 1
ATOM 646 C C . GLN A 1 84 ? 16.464 0.044 -15.385 1.00 89.75 84 GLN A C 1
ATOM 648 O O . GLN A 1 84 ? 16.375 1.203 -14.970 1.00 89.75 84 GLN A O 1
ATOM 653 N N . LEU A 1 85 ? 15.889 -0.994 -14.777 1.00 89.62 85 LEU A N 1
ATOM 654 C CA . LEU A 1 85 ? 15.207 -0.889 -13.493 1.00 89.62 85 LEU A CA 1
ATOM 655 C C . LEU A 1 85 ? 16.222 -0.495 -12.413 1.00 89.62 85 LEU A C 1
ATOM 657 O O . LEU A 1 85 ? 17.227 -1.179 -12.216 1.00 89.62 85 LEU A O 1
ATOM 661 N N . ARG A 1 86 ? 15.968 0.616 -11.721 1.00 90.75 86 ARG A N 1
ATOM 662 C CA . ARG A 1 86 ? 16.817 1.130 -10.635 1.00 90.75 86 ARG A CA 1
ATOM 663 C C . ARG A 1 86 ? 16.249 0.837 -9.260 1.00 90.75 86 ARG A C 1
ATOM 665 O O . ARG A 1 86 ? 17.005 0.542 -8.342 1.00 90.75 86 ARG A O 1
ATOM 672 N N . ARG A 1 87 ? 14.930 0.928 -9.122 1.00 90.81 87 ARG A N 1
ATOM 673 C CA . ARG A 1 87 ? 14.221 0.714 -7.859 1.00 90.81 87 ARG A CA 1
ATOM 674 C C . ARG A 1 87 ? 12.877 0.078 -8.156 1.00 90.81 87 ARG A C 1
ATOM 676 O O . ARG A 1 87 ? 12.220 0.483 -9.109 1.00 90.81 87 ARG A O 1
ATOM 683 N N . ARG A 1 88 ? 12.481 -0.877 -7.323 1.00 92.31 88 ARG A N 1
ATOM 684 C CA . ARG A 1 88 ? 11.126 -1.417 -7.261 1.00 92.31 88 ARG A CA 1
ATOM 685 C C . ARG A 1 88 ? 10.714 -1.453 -5.802 1.00 92.31 88 ARG A C 1
ATOM 687 O O . ARG A 1 88 ? 11.441 -2.001 -4.979 1.00 92.31 88 ARG A O 1
ATOM 694 N N . GLU A 1 89 ? 9.573 -0.859 -5.509 1.00 93.62 89 GLU A N 1
ATOM 695 C CA . GLU A 1 89 ? 8.926 -0.926 -4.206 1.00 93.62 89 GLU A CA 1
ATOM 696 C C . GLU A 1 89 ? 7.609 -1.643 -4.357 1.00 93.62 89 GLU A C 1
ATOM 698 O O . GLU A 1 89 ? 6.864 -1.369 -5.294 1.00 93.62 89 GLU A O 1
ATOM 703 N N . GLU A 1 90 ? 7.320 -2.542 -3.430 1.00 95.19 90 GLU A N 1
ATOM 704 C CA . GLU A 1 90 ? 6.044 -3.230 -3.388 1.00 95.19 90 GLU A CA 1
ATOM 705 C C . GLU A 1 90 ? 5.329 -2.908 -2.087 1.00 95.19 90 GLU A C 1
ATOM 707 O O . GLU A 1 90 ? 5.936 -2.817 -1.018 1.00 95.19 90 GLU A O 1
ATOM 712 N N . MET A 1 91 ? 4.028 -2.714 -2.208 1.00 96.81 91 MET A N 1
ATOM 713 C CA . MET A 1 91 ? 3.109 -2.444 -1.115 1.00 96.81 91 MET A CA 1
ATOM 714 C C . MET A 1 91 ? 1.776 -3.123 -1.413 1.00 96.81 91 MET A C 1
ATOM 716 O O . MET A 1 91 ? 1.502 -3.495 -2.558 1.00 96.81 91 MET A O 1
ATOM 720 N N . VAL A 1 92 ? 0.953 -3.314 -0.394 1.00 97.25 92 VAL A N 1
ATOM 721 C CA . VAL A 1 92 ? -0.418 -3.779 -0.576 1.00 97.25 92 VAL A CA 1
ATOM 722 C C . VAL A 1 92 ? -1.217 -2.666 -1.257 1.00 97.25 92 VAL A C 1
ATOM 724 O O . VAL A 1 92 ? -1.135 -1.498 -0.879 1.00 97.25 92 VAL A O 1
ATOM 727 N N . ALA A 1 93 ? -1.926 -3.002 -2.333 1.00 97.44 93 ALA A N 1
ATOM 728 C CA . ALA A 1 93 ? -2.525 -2.002 -3.218 1.00 97.44 93 ALA A CA 1
ATOM 729 C C . ALA A 1 93 ? -3.713 -1.258 -2.598 1.00 97.44 93 ALA A C 1
ATOM 731 O O . ALA A 1 93 ? -4.030 -0.154 -3.041 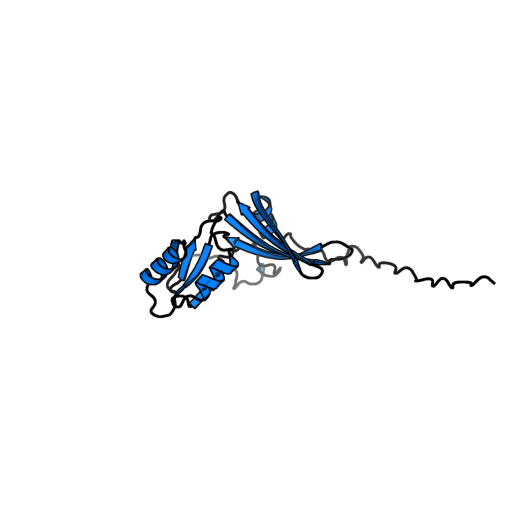1.00 97.44 93 ALA A O 1
ATOM 732 N N . ASP A 1 94 ? -4.355 -1.879 -1.617 1.00 97.06 94 ASP A N 1
ATOM 733 C CA . ASP A 1 94 ? -5.604 -1.465 -0.994 1.00 97.06 94 ASP A CA 1
ATOM 734 C C . ASP A 1 94 ? -5.457 -1.169 0.505 1.00 97.06 94 ASP A C 1
ATOM 736 O O . ASP A 1 94 ? -6.466 -1.062 1.195 1.00 97.06 94 ASP A O 1
ATOM 740 N N . HIS A 1 95 ? -4.229 -1.021 1.019 1.00 97.50 95 HIS A N 1
ATOM 741 C CA . HIS A 1 95 ? -3.961 -0.743 2.434 1.00 97.50 95 HIS A CA 1
ATOM 742 C C . HIS A 1 95 ? -3.130 0.526 2.668 1.00 97.50 95 HIS A C 1
ATOM 744 O O . HIS A 1 95 ? -2.236 0.876 1.895 1.00 97.50 95 HIS A O 1
ATOM 750 N N . LEU A 1 96 ? -3.387 1.166 3.807 1.00 97.62 96 LEU A N 1
ATOM 751 C CA . LEU A 1 96 ? -2.541 2.171 4.439 1.00 97.62 96 LEU A CA 1
ATOM 752 C C . LEU A 1 96 ? -2.291 1.790 5.897 1.00 97.62 96 LEU A C 1
ATOM 754 O O . LEU A 1 96 ? -3.197 1.350 6.609 1.00 97.62 96 LEU A O 1
ATOM 758 N N . LEU A 1 97 ? -1.067 2.024 6.357 1.00 97.00 97 LEU A N 1
ATOM 759 C CA . LEU A 1 97 ? -0.726 2.008 7.771 1.00 97.00 97 LEU A CA 1
ATOM 760 C C . LEU A 1 97 ? -0.897 3.421 8.321 1.00 97.00 97 LEU A C 1
ATOM 762 O O . LEU A 1 97 ? -0.272 4.371 7.850 1.00 97.00 97 LEU A O 1
ATOM 766 N N . VAL A 1 98 ? -1.763 3.560 9.319 1.00 97.69 98 VAL A N 1
ATOM 767 C CA . VAL A 1 98 ? -2.132 4.846 9.912 1.00 97.69 98 VAL A CA 1
ATOM 768 C C . VAL A 1 98 ? -1.748 4.841 11.376 1.00 97.69 98 VAL A C 1
ATOM 770 O O . VAL A 1 98 ? -2.163 3.962 12.123 1.00 97.69 98 VAL A O 1
ATOM 773 N N . THR A 1 99 ? -0.988 5.837 11.813 1.00 97.19 99 THR A N 1
ATOM 774 C CA . THR A 1 99 ? -0.718 6.036 13.239 1.00 97.19 99 THR A CA 1
ATOM 775 C C . THR A 1 99 ? -1.470 7.245 13.745 1.00 97.19 99 THR A C 1
ATOM 777 O O . THR A 1 99 ? -1.314 8.349 13.219 1.00 97.19 99 THR A O 1
ATOM 780 N N . ALA A 1 100 ? -2.278 7.022 14.776 1.00 97.00 100 ALA A N 1
ATOM 781 C CA . ALA A 1 100 ? -3.068 8.060 15.418 1.00 97.00 100 ALA A CA 1
ATOM 782 C C . ALA A 1 100 ? -2.179 9.105 16.104 1.00 97.00 100 ALA A C 1
ATOM 784 O O . ALA A 1 100 ? -1.063 8.817 16.551 1.00 97.00 100 ALA A O 1
ATOM 785 N N . GLY A 1 101 ? -2.712 10.317 16.222 1.00 95.62 101 GLY A N 1
ATOM 786 C CA . GLY A 1 101 ? -2.185 11.339 17.115 1.00 95.62 101 GLY A CA 1
ATOM 787 C C . GLY A 1 101 ? -2.227 10.911 18.585 1.00 95.62 101 GLY A C 1
ATOM 788 O O . GLY A 1 101 ? -2.888 9.947 18.979 1.00 95.62 101 GLY A O 1
ATOM 789 N N . GLU A 1 102 ? -1.504 11.644 19.425 1.00 93.06 102 GLU A N 1
ATOM 790 C CA . GLU A 1 102 ? -1.558 11.441 20.873 1.00 93.06 102 GLU A CA 1
ATOM 791 C C . GLU A 1 102 ? -2.947 11.812 21.410 1.00 93.06 102 GLU A C 1
ATOM 793 O O . GLU A 1 102 ? -3.525 12.820 21.015 1.00 93.06 102 GLU A O 1
ATOM 798 N N . GLY A 1 103 ? -3.500 10.975 22.293 1.00 92.94 103 GLY A N 1
ATOM 799 C CA . GLY A 1 103 ? -4.842 11.170 22.855 1.00 92.94 103 GLY A CA 1
ATOM 800 C C . GLY A 1 103 ? -6.005 10.808 21.922 1.00 92.94 103 GLY A C 1
ATOM 801 O O . GLY A 1 103 ? -7.140 10.794 22.387 1.00 92.94 103 GLY A O 1
ATOM 802 N N . ILE A 1 104 ? -5.737 10.463 20.658 1.00 96.06 104 ILE A N 1
ATOM 803 C CA . ILE A 1 104 ? -6.765 10.043 19.700 1.00 96.06 104 ILE A CA 1
ATOM 804 C C . ILE A 1 104 ? -7.221 8.616 20.008 1.00 96.06 104 ILE A C 1
ATOM 806 O O . ILE A 1 104 ? -6.419 7.682 20.109 1.00 96.06 104 ILE A O 1
ATOM 810 N N . SER A 1 105 ? -8.530 8.448 20.146 1.00 94.00 105 SER A N 1
ATOM 811 C CA . SER A 1 105 ? -9.176 7.167 20.401 1.00 94.00 105 SER A CA 1
ATOM 812 C C . SER A 1 105 ? -9.340 6.333 19.126 1.00 94.00 105 SER A C 1
ATOM 814 O O . SER A 1 105 ? -9.386 6.840 18.004 1.00 94.00 105 SER A O 1
ATOM 816 N N . ALA A 1 106 ? -9.512 5.020 19.294 1.00 93.88 106 ALA A N 1
ATOM 817 C CA . ALA A 1 106 ? -9.822 4.126 18.178 1.00 93.88 106 ALA A CA 1
ATOM 818 C C . ALA A 1 106 ? -11.125 4.515 17.457 1.00 93.88 106 ALA A C 1
ATOM 820 O O . ALA A 1 106 ? -11.213 4.391 16.238 1.00 93.88 106 ALA A O 1
ATOM 821 N N . ALA A 1 107 ? -12.123 5.015 18.193 1.00 96.00 107 ALA A N 1
ATOM 822 C CA . ALA A 1 107 ? -13.400 5.438 17.623 1.00 96.00 107 ALA A CA 1
ATOM 823 C C . ALA A 1 107 ? -13.237 6.616 16.649 1.00 96.00 107 ALA A C 1
ATOM 825 O O . ALA A 1 107 ? -13.887 6.638 15.606 1.00 96.00 107 ALA A O 1
ATOM 826 N N . GLU A 1 108 ? -12.337 7.554 16.949 1.00 97.06 108 GLU A N 1
ATOM 827 C CA . GLU A 1 108 ? -12.034 8.689 16.071 1.00 97.06 108 GLU A CA 1
ATOM 828 C C . GLU A 1 108 ? -11.353 8.236 14.775 1.00 97.06 108 GLU A C 1
ATOM 830 O O . GLU A 1 108 ? -11.739 8.677 13.695 1.00 97.06 108 GLU A O 1
ATOM 835 N N . ILE A 1 109 ? -10.415 7.285 14.849 1.00 97.38 109 ILE A N 1
ATOM 836 C CA . ILE A 1 109 ? -9.781 6.712 13.650 1.00 97.38 109 ILE A CA 1
ATOM 837 C C . ILE A 1 109 ? -10.779 5.914 12.806 1.00 97.38 109 ILE A C 1
ATOM 839 O O . ILE A 1 109 ? -10.769 6.021 11.579 1.00 97.38 109 ILE A O 1
ATOM 843 N N . ILE A 1 110 ? -11.674 5.152 13.438 1.00 97.31 110 ILE A N 1
ATOM 844 C CA . ILE A 1 110 ? -12.742 4.431 12.733 1.00 97.31 110 ILE A CA 1
ATOM 845 C C . ILE A 1 110 ? -13.674 5.420 12.021 1.00 97.31 110 ILE A C 1
ATOM 847 O O . ILE A 1 110 ? -13.984 5.226 10.845 1.00 97.31 110 ILE A O 1
ATOM 851 N N . ALA A 1 111 ? -14.080 6.499 12.694 1.00 97.88 111 ALA A N 1
ATOM 852 C CA . ALA A 1 111 ? -14.929 7.531 12.106 1.00 97.88 111 ALA A CA 1
ATOM 853 C C . ALA A 1 111 ? -14.234 8.263 10.943 1.00 97.88 111 ALA A C 1
ATOM 855 O O . ALA A 1 111 ? -14.859 8.509 9.908 1.00 97.88 111 ALA A O 1
ATOM 856 N N . LEU A 1 112 ? -12.937 8.570 11.076 1.00 97.75 112 LEU A N 1
ATOM 857 C CA . LEU A 1 112 ? -12.118 9.119 9.994 1.00 97.75 112 LEU A CA 1
ATOM 858 C C . LEU A 1 112 ? -12.097 8.177 8.784 1.00 97.75 112 LEU A C 1
ATOM 860 O O . LEU A 1 112 ? -12.373 8.621 7.670 1.00 97.75 112 LEU A O 1
ATOM 864 N N . ALA A 1 113 ? -11.798 6.891 8.996 1.00 97.69 113 ALA A N 1
ATOM 865 C CA . ALA A 1 113 ? -11.742 5.907 7.919 1.00 97.69 113 ALA A CA 1
ATOM 866 C C . ALA A 1 113 ? -13.086 5.824 7.181 1.00 97.69 113 ALA A C 1
ATOM 868 O O . ALA A 1 113 ? -13.120 5.971 5.962 1.00 97.69 113 ALA A O 1
ATOM 869 N N . GLN A 1 114 ? -14.199 5.711 7.912 1.00 97.31 114 GLN A N 1
ATOM 870 C CA . GLN A 1 114 ? -15.543 5.658 7.328 1.00 97.31 114 GLN A CA 1
ATOM 871 C C . GLN A 1 114 ? -15.881 6.912 6.513 1.00 97.31 114 GLN A C 1
ATOM 873 O O . GLN A 1 114 ? -16.401 6.807 5.402 1.00 97.31 114 GLN A O 1
ATOM 878 N N . ARG A 1 115 ? -15.548 8.103 7.028 1.00 97.19 115 ARG A N 1
ATOM 879 C CA . ARG A 1 115 ? -15.746 9.381 6.324 1.00 97.19 115 ARG A CA 1
ATOM 880 C C . ARG A 1 115 ? -14.972 9.449 5.006 1.00 97.19 115 ARG A C 1
ATOM 882 O O . ARG A 1 115 ? -15.418 10.119 4.079 1.00 97.19 115 ARG A O 1
ATOM 889 N N . LEU A 1 116 ? -13.834 8.765 4.927 1.00 97.12 116 LEU A N 1
ATOM 890 C CA . LEU A 1 116 ? -12.996 8.674 3.733 1.00 97.12 116 LEU A CA 1
ATOM 891 C C . LEU A 1 116 ? -13.315 7.453 2.858 1.00 97.12 116 LEU A C 1
ATOM 893 O O . LEU A 1 116 ? -12.558 7.173 1.940 1.00 97.12 116 LEU A O 1
ATOM 897 N N . GLY A 1 117 ? -14.398 6.712 3.121 1.00 97.12 117 GLY A N 1
ATOM 898 C CA . GLY A 1 117 ? -14.743 5.514 2.343 1.00 97.12 117 GLY A CA 1
ATOM 899 C C . GLY A 1 117 ? -13.785 4.335 2.553 1.00 97.12 117 GLY A C 1
ATOM 900 O O . GLY A 1 117 ? -13.667 3.468 1.689 1.00 97.12 117 GLY A O 1
ATOM 901 N N . CYS A 1 118 ? -13.093 4.316 3.690 1.00 97.81 118 CYS A N 1
ATOM 902 C CA . CYS A 1 118 ? -12.137 3.297 4.103 1.00 97.81 118 CYS A CA 1
ATOM 903 C C . CYS A 1 118 ? -12.667 2.492 5.304 1.00 97.81 118 CYS A C 1
ATOM 905 O O . CYS A 1 118 ? -13.641 2.868 5.959 1.00 97.81 118 CYS A O 1
ATOM 907 N N . GLU A 1 119 ? -11.977 1.407 5.645 1.00 97.94 119 GLU A N 1
ATOM 908 C CA . GLU A 1 119 ? -12.302 0.536 6.776 1.00 97.94 119 GLU A CA 1
ATOM 909 C C . GLU A 1 119 ? -11.058 0.260 7.627 1.00 97.94 119 GLU A C 1
ATOM 911 O O . GLU A 1 119 ? -9.988 -0.033 7.100 1.00 97.94 119 GLU A O 1
ATOM 916 N N . VAL A 1 120 ? -11.195 0.310 8.955 1.00 97.44 120 VAL A N 1
ATOM 917 C CA . VAL A 1 120 ? -10.142 -0.146 9.873 1.00 97.44 120 VAL A CA 1
ATOM 918 C C . VAL A 1 120 ? -10.205 -1.669 9.984 1.00 97.44 120 VAL A C 1
ATOM 920 O O . VAL A 1 120 ? -11.160 -2.218 10.525 1.00 97.44 120 VAL A O 1
ATOM 923 N N . ARG A 1 121 ? -9.162 -2.350 9.508 1.00 95.88 121 ARG A N 1
ATOM 924 C CA . ARG A 1 121 ? -9.054 -3.818 9.474 1.00 95.88 121 ARG A CA 1
ATOM 925 C C . ARG A 1 121 ? -8.487 -4.396 10.758 1.00 95.88 121 ARG A C 1
ATOM 927 O O . ARG A 1 121 ? -8.893 -5.469 11.192 1.00 95.88 121 ARG A O 1
ATOM 934 N N . ALA A 1 122 ? -7.504 -3.712 11.332 1.00 94.50 122 ALA A N 1
ATOM 935 C CA . ALA A 1 122 ? -6.804 -4.173 12.520 1.00 94.50 122 ALA A CA 1
ATOM 936 C C . ALA A 1 122 ? -6.178 -3.005 13.282 1.00 94.50 122 ALA A C 1
ATOM 938 O O . ALA A 1 122 ? -5.774 -2.007 12.687 1.00 94.50 122 ALA A O 1
ATOM 939 N N . HIS A 1 123 ? -6.036 -3.180 14.593 1.00 94.69 123 HIS A N 1
ATOM 940 C CA . HIS A 1 123 ? -5.151 -2.380 15.432 1.00 94.69 123 HIS A CA 1
ATOM 941 C C . HIS A 1 123 ? -3.848 -3.164 15.643 1.00 94.69 123 HIS A C 1
ATOM 943 O O . HIS A 1 123 ? -3.881 -4.325 16.055 1.00 94.69 123 HIS A O 1
ATOM 949 N N . ILE A 1 124 ? -2.709 -2.558 15.310 1.00 89.88 124 ILE A N 1
ATOM 950 C CA . ILE A 1 124 ? -1.402 -3.216 15.264 1.00 89.88 124 ILE A CA 1
ATOM 951 C C . ILE A 1 124 ? -0.558 -2.790 16.469 1.00 89.88 124 ILE A C 1
ATOM 953 O O . ILE A 1 124 ? -0.091 -1.652 16.568 1.00 89.88 124 ILE A O 1
ATOM 957 N N . GLY A 1 125 ? -0.278 -3.757 17.344 1.00 80.00 125 GLY A N 1
ATOM 958 C CA . GLY A 1 125 ? 0.617 -3.585 18.488 1.00 80.00 125 GLY A CA 1
ATOM 959 C C . GLY A 1 125 ? 0.081 -2.621 19.552 1.00 80.00 125 GLY A C 1
ATOM 960 O O . GLY A 1 125 ? -1.118 -2.378 19.652 1.00 80.00 125 GLY A O 1
ATOM 961 N N . GLY A 1 126 ? 0.986 -2.086 20.377 1.00 75.31 126 GLY A N 1
ATOM 962 C CA . GLY A 1 126 ? 0.659 -1.146 21.460 1.00 75.31 126 GLY A CA 1
ATOM 963 C C . GLY A 1 126 ? 0.786 0.339 21.095 1.00 75.31 126 GLY A C 1
ATOM 964 O O . GLY A 1 126 ? 0.721 1.181 21.983 1.00 75.31 126 GLY A O 1
ATOM 965 N N . HIS A 1 127 ? 1.026 0.677 19.823 1.00 71.19 127 HIS A N 1
ATOM 966 C CA . HIS A 1 127 ? 1.482 2.012 19.402 1.00 71.19 127 HIS A CA 1
ATOM 967 C C . HIS A 1 127 ? 0.451 2.823 18.597 1.00 71.19 127 HIS A C 1
ATOM 969 O O . HIS A 1 127 ? 0.847 3.542 17.682 1.00 71.19 127 HIS A O 1
ATOM 975 N N . ASN A 1 128 ? -0.847 2.730 18.912 1.00 90.88 128 ASN A N 1
ATOM 976 C CA . ASN A 1 128 ? -1.915 3.483 18.227 1.00 90.88 128 ASN A CA 1
ATOM 977 C C . ASN A 1 128 ? -1.831 3.392 16.686 1.00 90.88 128 ASN A C 1
ATOM 979 O O . ASN A 1 128 ? -2.028 4.387 15.984 1.00 90.88 128 ASN A O 1
ATOM 983 N N . ARG A 1 129 ? -1.498 2.206 16.157 1.00 95.88 129 ARG A N 1
ATOM 984 C CA . ARG A 1 129 ? -1.355 1.963 14.714 1.00 95.88 129 ARG A CA 1
ATOM 985 C C . ARG A 1 129 ? -2.519 1.150 14.191 1.00 95.88 129 ARG A C 1
ATOM 987 O O . ARG A 1 129 ? -2.919 0.170 14.809 1.00 95.88 129 ARG A O 1
ATOM 994 N N . TYR A 1 130 ? -3.013 1.511 13.025 1.00 97.19 130 TYR A N 1
ATOM 995 C CA . TYR A 1 130 ? -4.191 0.927 12.416 1.00 97.19 130 TYR A CA 1
ATOM 996 C C . TYR A 1 130 ? -3.878 0.538 10.980 1.00 97.19 130 TYR A C 1
ATOM 998 O O . TYR A 1 130 ? -3.282 1.313 10.232 1.00 97.19 130 TYR A O 1
ATOM 1006 N N . LEU A 1 131 ? -4.297 -0.664 10.602 1.00 97.06 131 LEU A N 1
ATOM 1007 C CA . LEU A 1 131 ? -4.346 -1.072 9.208 1.00 97.06 131 LEU A CA 1
ATOM 1008 C C . LEU A 1 131 ? -5.678 -0.610 8.636 1.00 97.06 131 LEU A C 1
ATOM 1010 O O . LEU A 1 131 ? -6.731 -1.058 9.093 1.00 97.06 131 LEU A O 1
ATOM 1014 N N . VAL A 1 132 ? -5.632 0.281 7.657 1.00 97.94 132 VAL A N 1
ATOM 1015 C CA . VAL A 1 132 ? -6.813 0.833 6.998 1.00 97.94 132 VAL A CA 1
ATOM 1016 C C . VAL A 1 132 ? -6.860 0.309 5.573 1.00 97.94 132 VAL A C 1
ATOM 1018 O O . VAL A 1 132 ? -5.901 0.488 4.831 1.00 97.94 132 VAL A O 1
ATOM 1021 N N . SER A 1 133 ? -7.962 -0.328 5.185 1.00 97.75 133 SER A N 1
ATOM 1022 C CA . SER A 1 133 ? -8.195 -0.772 3.811 1.00 97.75 133 SER A CA 1
ATOM 1023 C C . SER A 1 133 ? -9.161 0.139 3.065 1.00 97.75 133 SER A C 1
ATOM 1025 O O . SER A 1 133 ? -10.042 0.748 3.672 1.00 97.75 133 SER A O 1
ATOM 1027 N N . PHE A 1 134 ? -9.045 0.180 1.744 1.00 97.56 134 PHE A N 1
ATOM 1028 C CA . PHE A 1 134 ? -9.926 0.934 0.852 1.00 97.56 134 PHE A CA 1
ATOM 1029 C C . PHE A 1 134 ? -10.148 0.164 -0.457 1.00 97.56 134 PHE A C 1
ATOM 1031 O O . PHE A 1 134 ? -9.298 -0.619 -0.861 1.00 97.56 134 PHE A O 1
ATOM 1038 N N . PRO A 1 135 ? -11.281 0.344 -1.149 1.00 96.00 135 PRO A N 1
ATOM 1039 C CA . PRO A 1 135 ? -11.554 -0.388 -2.385 1.00 96.00 135 PRO A CA 1
ATOM 1040 C C . PRO A 1 135 ? -10.588 -0.001 -3.526 1.00 96.00 135 PRO A C 1
ATOM 1042 O O . PRO A 1 135 ? -10.138 1.136 -3.615 1.00 96.00 135 PRO A O 1
ATOM 1045 N N . LEU A 1 136 ? -10.263 -0.918 -4.446 1.00 91.81 136 LEU A N 1
ATOM 1046 C CA . LEU A 1 136 ? -9.347 -0.609 -5.565 1.00 91.81 136 LEU A CA 1
ATOM 1047 C C . LEU A 1 136 ? -9.903 0.421 -6.560 1.00 91.81 136 LEU A C 1
ATOM 1049 O O . LEU A 1 136 ? -9.131 1.100 -7.240 1.00 91.81 136 LEU A O 1
ATOM 1053 N N . ASP A 1 137 ? -11.226 0.509 -6.669 1.00 92.81 137 ASP A N 1
ATOM 1054 C CA . ASP A 1 137 ? -11.966 1.492 -7.462 1.00 92.81 137 ASP A CA 1
ATOM 1055 C C . ASP A 1 137 ? -12.329 2.743 -6.646 1.00 92.81 137 ASP A C 1
ATOM 1057 O O . ASP A 1 137 ? -13.239 3.488 -7.009 1.00 92.81 137 ASP A O 1
ATOM 1061 N N . HIS A 1 138 ? -11.596 3.000 -5.557 1.00 94.38 138 HIS A N 1
ATOM 1062 C CA . HIS A 1 138 ? -11.740 4.220 -4.780 1.00 94.38 138 HIS A CA 1
ATOM 1063 C C . HIS A 1 138 ? -11.635 5.468 -5.672 1.00 94.38 138 HIS A C 1
ATOM 1065 O O . HIS A 1 138 ? -10.813 5.549 -6.587 1.00 94.38 138 HIS A O 1
ATOM 1071 N N . HIS A 1 139 ? -12.475 6.462 -5.381 1.00 91.31 139 HIS A N 1
ATOM 1072 C CA . HIS A 1 139 ? -12.579 7.694 -6.166 1.00 91.31 139 HIS A CA 1
ATOM 1073 C C . HIS A 1 139 ? -11.300 8.551 -6.145 1.00 91.31 139 HIS A C 1
ATOM 1075 O O . HIS A 1 139 ? -11.087 9.351 -7.052 1.00 91.31 139 HIS A O 1
ATOM 1081 N N . LEU A 1 140 ? -10.460 8.374 -5.123 1.00 94.12 140 LEU A N 1
ATOM 1082 C CA . LEU A 1 140 ? -9.123 8.964 -5.018 1.00 94.12 140 LEU A CA 1
ATOM 1083 C C . LEU A 1 140 ? -8.055 7.958 -5.425 1.00 94.12 140 LEU A C 1
ATOM 1085 O O . LEU A 1 140 ? -8.147 6.773 -5.099 1.00 94.12 140 LEU A O 1
ATOM 1089 N N . THR A 1 141 ? -6.985 8.451 -6.040 1.00 93.38 141 THR A N 1
ATOM 1090 C CA . THR A 1 141 ? -5.762 7.670 -6.213 1.00 93.38 141 THR A CA 1
ATOM 1091 C C . THR A 1 141 ? -5.128 7.337 -4.861 1.00 93.38 141 THR A C 1
ATOM 1093 O O . THR A 1 141 ? -5.358 8.004 -3.853 1.00 93.38 141 THR A O 1
ATOM 1096 N N . PHE A 1 142 ? -4.263 6.320 -4.850 1.00 94.81 142 PHE A N 1
ATOM 1097 C CA . PHE A 1 142 ? -3.507 5.927 -3.659 1.00 94.81 142 PHE A CA 1
ATOM 1098 C C . PHE A 1 142 ? -2.776 7.112 -3.005 1.00 94.81 142 PHE A C 1
ATOM 1100 O O . PHE A 1 142 ? -2.841 7.282 -1.792 1.00 94.81 142 PHE A O 1
ATOM 1107 N N . GLU A 1 143 ? -2.095 7.947 -3.800 1.00 94.88 143 GLU A N 1
ATOM 1108 C CA . GLU A 1 143 ? -1.331 9.082 -3.265 1.00 94.88 143 GLU A CA 1
ATOM 1109 C C . GLU A 1 143 ? -2.236 10.184 -2.713 1.00 94.88 143 GLU A C 1
ATOM 1111 O O . GLU A 1 143 ? -1.923 10.757 -1.672 1.00 94.88 143 GLU A O 1
ATOM 1116 N N . GLU A 1 144 ? -3.367 10.458 -3.368 1.00 96.62 144 GLU A N 1
ATOM 1117 C CA . GLU A 1 144 ? -4.352 11.432 -2.888 1.00 96.62 144 GLU A CA 1
ATOM 1118 C C . GLU A 1 144 ? -4.989 10.973 -1.577 1.00 96.62 144 GLU A C 1
ATOM 1120 O O . GLU A 1 144 ? -5.030 11.745 -0.620 1.00 96.62 144 GLU A O 1
ATOM 1125 N N . LEU A 1 145 ? -5.415 9.707 -1.499 1.00 97.56 145 LEU A N 1
ATOM 1126 C CA . LEU A 1 145 ? -5.974 9.138 -0.275 1.00 97.56 145 LEU A CA 1
ATOM 1127 C C . LEU A 1 145 ? -4.940 9.155 0.853 1.00 97.56 145 LEU A C 1
ATOM 1129 O O . LEU A 1 145 ? -5.231 9.629 1.949 1.00 97.56 145 LEU A O 1
ATOM 1133 N N . ARG A 1 146 ? -3.709 8.705 0.581 1.00 97.19 146 ARG A N 1
ATOM 1134 C CA . ARG A 1 146 ? -2.616 8.737 1.561 1.00 97.19 146 ARG A CA 1
ATOM 1135 C C . ARG A 1 146 ? -2.355 10.155 2.054 1.00 97.19 146 ARG A C 1
ATOM 1137 O O . ARG A 1 146 ? -2.194 10.355 3.254 1.00 97.19 146 ARG A O 1
ATOM 1144 N N . HIS A 1 147 ? -2.323 11.138 1.156 1.00 97.25 147 HIS A N 1
ATOM 1145 C CA . HIS A 1 147 ? -2.135 12.538 1.523 1.00 97.25 147 HIS A CA 1
ATOM 1146 C C . HIS A 1 147 ? -3.293 13.069 2.378 1.00 97.25 147 HIS A C 1
ATOM 1148 O O . HIS A 1 147 ? -3.053 13.714 3.399 1.00 97.25 147 HIS A O 1
ATOM 1154 N N . GLN A 1 148 ? -4.537 12.765 2.011 1.00 97.38 148 GLN A N 1
ATOM 1155 C CA . GLN A 1 148 ? -5.716 13.188 2.764 1.00 97.38 148 GLN A CA 1
ATOM 1156 C C . GLN A 1 148 ? -5.772 12.559 4.163 1.00 97.38 148 GLN A C 1
ATOM 1158 O O . GLN A 1 148 ? -6.081 13.249 5.129 1.00 97.38 148 GLN A O 1
ATOM 1163 N N . VAL A 1 149 ? -5.425 11.275 4.295 1.00 97.31 149 VAL A N 1
ATOM 1164 C CA . VAL A 1 149 ? -5.309 10.611 5.602 1.00 97.31 149 VAL A CA 1
ATOM 1165 C C . VAL A 1 149 ? -4.157 11.215 6.405 1.00 97.31 149 VAL A C 1
ATOM 1167 O O . VAL A 1 149 ? -4.328 11.516 7.579 1.00 97.31 149 VAL A O 1
ATOM 1170 N N . HIS A 1 150 ? -2.995 11.439 5.785 1.00 97.06 150 HIS A N 1
ATOM 1171 C CA . HIS A 1 150 ? -1.823 11.997 6.465 1.00 97.06 150 HIS A CA 1
ATOM 1172 C C . HIS A 1 150 ? -2.060 13.403 7.029 1.00 97.06 150 HIS A C 1
ATOM 1174 O O . HIS A 1 150 ? -1.465 13.762 8.040 1.00 97.06 150 HIS A O 1
ATOM 1180 N N . THR A 1 151 ? -2.901 14.197 6.368 1.00 96.81 151 THR A N 1
ATOM 1181 C CA . THR A 1 151 ? -3.204 15.583 6.752 1.00 96.81 151 THR A CA 1
ATOM 1182 C C . THR A 1 151 ? -4.401 15.707 7.697 1.00 96.81 151 THR A C 1
ATOM 1184 O O . THR A 1 151 ? -4.727 16.816 8.122 1.00 96.81 151 THR A O 1
ATOM 1187 N N . ALA A 1 152 ? -5.054 14.594 8.043 1.00 97.31 152 ALA A N 1
ATOM 1188 C CA . ALA A 1 152 ? -6.148 14.574 9.003 1.00 97.31 152 ALA A CA 1
ATOM 1189 C C . ALA A 1 152 ? -5.639 14.883 10.422 1.00 97.31 152 ALA A C 1
ATOM 1191 O O . ALA A 1 152 ? -4.561 14.444 10.817 1.00 97.31 152 ALA A O 1
ATOM 1192 N N . ALA A 1 153 ? -6.426 15.623 11.207 1.00 96.88 153 ALA A N 1
ATOM 1193 C CA . ALA A 1 153 ? -6.032 16.060 12.551 1.00 96.88 153 ALA A CA 1
ATOM 1194 C C . ALA A 1 153 ? -5.831 14.883 13.523 1.00 96.88 153 ALA A C 1
ATOM 1196 O O . ALA A 1 153 ? -5.052 14.968 14.469 1.00 96.88 153 ALA A O 1
ATOM 1197 N N . GLU A 1 154 ? -6.525 13.778 13.269 1.00 96.44 154 GLU A N 1
ATOM 1198 C CA . GLU A 1 154 ? -6.491 12.548 14.050 1.00 96.44 154 GLU A CA 1
ATOM 1199 C C . GLU A 1 154 ? -5.221 11.715 13.785 1.00 96.44 154 GLU A C 1
ATOM 1201 O O . GLU A 1 154 ? -4.938 10.760 14.511 1.00 96.44 154 GLU A O 1
ATOM 1206 N N . VAL A 1 155 ? -4.446 12.046 12.745 1.00 97.19 155 VAL A N 1
ATOM 1207 C CA . VAL A 1 155 ? -3.360 11.215 12.216 1.00 97.19 155 VAL A CA 1
ATOM 1208 C C . VAL A 1 155 ? -2.007 11.889 12.413 1.00 97.19 155 VAL A C 1
ATOM 1210 O O . VAL A 1 155 ? -1.778 13.024 12.012 1.00 97.19 155 VAL A O 1
ATOM 1213 N N . ARG A 1 156 ? -1.057 11.146 12.986 1.00 96.25 156 ARG A N 1
ATOM 1214 C CA . ARG A 1 156 ? 0.347 11.562 13.092 1.00 96.25 156 ARG A CA 1
ATOM 1215 C C . ARG A 1 156 ? 1.122 11.249 11.814 1.00 96.25 156 ARG A C 1
ATOM 1217 O O . ARG A 1 156 ? 1.935 12.051 11.367 1.00 96.25 156 ARG A O 1
ATOM 1224 N N . PHE A 1 157 ? 0.912 10.061 11.249 1.00 94.44 157 PHE A N 1
ATOM 1225 C CA . PHE A 1 157 ? 1.507 9.653 9.977 1.00 94.44 157 PHE A CA 1
ATOM 1226 C C . PHE A 1 157 ? 0.660 8.595 9.268 1.00 94.44 157 PHE A C 1
ATOM 1228 O O . PHE A 1 157 ? -0.007 7.789 9.918 1.00 94.44 157 PHE A O 1
ATOM 1235 N N . ALA A 1 158 ? 0.712 8.609 7.934 1.00 97.31 158 ALA A N 1
ATOM 1236 C CA . ALA A 1 158 ? 0.093 7.610 7.072 1.00 97.31 158 ALA A CA 1
ATOM 1237 C C . ALA A 1 158 ? 1.092 7.159 6.001 1.00 97.31 158 ALA A C 1
ATOM 1239 O O . ALA A 1 158 ? 1.619 7.981 5.241 1.00 97.31 158 ALA A O 1
ATOM 1240 N N . GLU A 1 159 ? 1.354 5.859 5.948 1.00 96.50 159 GLU A N 1
ATOM 1241 C CA . GLU A 1 159 ? 2.368 5.254 5.087 1.00 96.50 159 GLU A CA 1
ATOM 1242 C C . GLU A 1 159 ? 1.812 4.046 4.316 1.00 96.50 159 GLU A C 1
ATOM 1244 O O . GLU A 1 159 ? 0.794 3.470 4.715 1.00 96.50 159 GLU A O 1
ATOM 1249 N N . PRO A 1 160 ? 2.436 3.667 3.188 1.00 97.31 160 PRO A N 1
ATOM 1250 C CA . PRO A 1 160 ? 2.087 2.4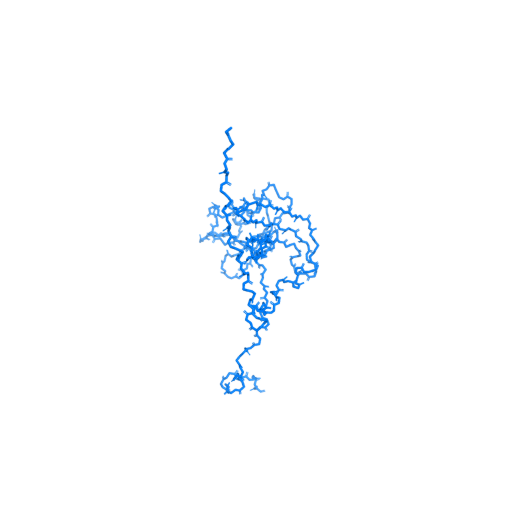33 2.496 1.00 97.31 160 PRO A CA 1
ATOM 1251 C C . PRO A 1 160 ? 2.349 1.196 3.363 1.00 97.31 160 PRO A C 1
ATOM 1253 O O . PRO A 1 160 ? 3.344 1.129 4.082 1.00 97.31 160 PRO A O 1
ATOM 1256 N N . ASP A 1 161 ? 1.493 0.184 3.231 1.00 96.31 161 ASP A N 1
ATOM 1257 C CA . ASP A 1 161 ? 1.728 -1.143 3.809 1.00 96.31 161 ASP A CA 1
ATOM 1258 C C . ASP A 1 161 ? 2.711 -1.920 2.920 1.00 96.31 161 ASP A C 1
ATOM 1260 O O . ASP A 1 161 ? 2.325 -2.532 1.920 1.00 96.31 161 ASP A O 1
ATOM 1264 N N . HIS A 1 162 ? 4.009 -1.801 3.203 1.00 94.88 162 HIS A N 1
ATOM 1265 C CA . HIS A 1 162 ? 5.058 -2.369 2.362 1.00 94.88 162 HIS A CA 1
ATOM 1266 C C . HIS A 1 162 ? 5.144 -3.895 2.458 1.00 94.88 162 HIS A C 1
ATOM 1268 O O . HIS A 1 162 ? 5.092 -4.498 3.527 1.00 94.88 162 HIS A O 1
ATOM 1274 N N . TYR A 1 163 ? 5.392 -4.527 1.312 1.00 90.31 163 TYR A N 1
ATOM 1275 C CA . TYR A 1 163 ? 5.778 -5.929 1.281 1.00 90.31 163 TYR A CA 1
ATOM 1276 C C . TYR A 1 163 ? 7.207 -6.095 1.791 1.00 90.31 163 TYR A C 1
ATOM 1278 O O . TYR A 1 163 ? 8.155 -5.548 1.222 1.00 90.31 163 TYR A O 1
ATOM 1286 N N . HIS A 1 164 ? 7.364 -6.915 2.825 1.00 83.56 164 HIS A N 1
ATOM 1287 C CA 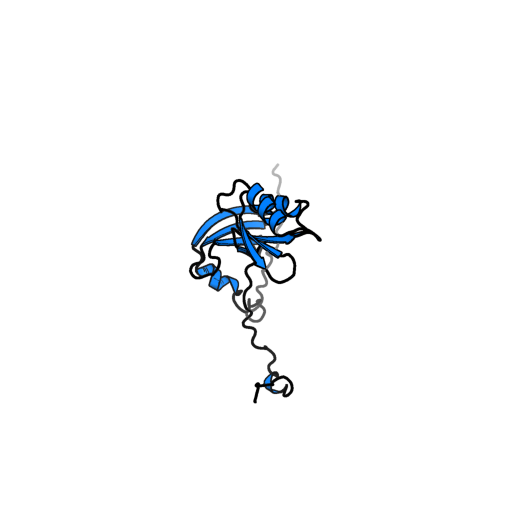. HIS A 1 164 ? 8.667 -7.313 3.339 1.00 83.56 164 HIS A CA 1
ATOM 1288 C C . HIS A 1 164 ? 9.011 -8.729 2.886 1.00 83.56 164 HIS A C 1
ATOM 1290 O O . HIS A 1 164 ? 8.185 -9.640 2.931 1.00 83.56 164 HIS A O 1
ATOM 1296 N N . TYR A 1 165 ? 10.260 -8.904 2.463 1.00 80.19 165 TYR A N 1
ATOM 1297 C CA . TYR A 1 165 ? 10.807 -10.183 2.033 1.00 80.19 165 TYR A CA 1
ATOM 1298 C C . TYR A 1 165 ? 11.860 -10.638 3.026 1.00 80.19 165 TYR A C 1
ATOM 1300 O O . TYR A 1 165 ? 12.768 -9.876 3.363 1.00 80.19 165 TYR A O 1
ATOM 1308 N N . TRP A 1 166 ? 11.749 -11.887 3.471 1.00 69.62 166 TRP A N 1
ATOM 1309 C CA . TRP A 1 166 ? 12.783 -12.514 4.278 1.00 69.62 166 TRP A CA 1
ATOM 1310 C C . TRP A 1 166 ? 14.060 -12.621 3.458 1.00 69.62 166 TRP A C 1
ATOM 1312 O O . TRP A 1 166 ? 14.070 -13.212 2.379 1.00 69.62 166 TRP A O 1
ATOM 1322 N N . LEU A 1 167 ? 15.138 -12.038 3.971 1.00 67.00 167 LEU A N 1
ATOM 1323 C CA . LEU A 1 167 ? 16.460 -12.289 3.431 1.00 67.00 167 LEU A CA 1
ATOM 1324 C C . LEU A 1 167 ? 16.861 -13.703 3.850 1.00 67.00 167 LEU A C 1
ATOM 1326 O O . LEU A 1 167 ? 17.092 -13.956 5.029 1.00 67.00 167 LEU A O 1
ATOM 1330 N N . GLU A 1 168 ? 17.004 -14.611 2.886 1.00 62.81 168 GLU A N 1
ATOM 1331 C CA . GLU A 1 168 ? 17.701 -15.890 3.085 1.00 62.81 168 GLU A CA 1
ATOM 1332 C C . GLU A 1 168 ? 19.224 -15.667 3.170 1.00 62.81 1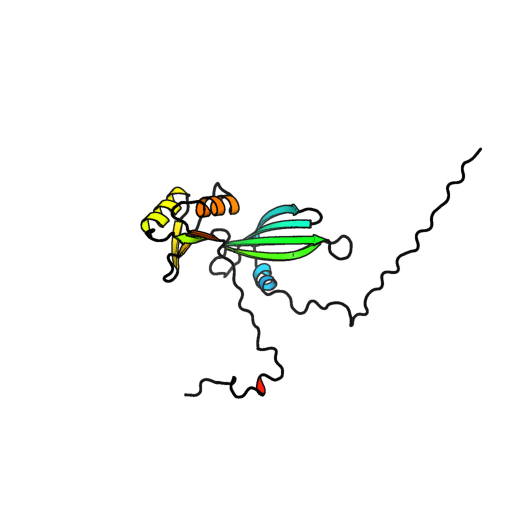68 GLU A C 1
ATOM 1334 O O . GLU A 1 168 ? 20.026 -16.358 2.543 1.00 62.81 168 GLU A O 1
ATOM 1339 N N . THR A 1 169 ? 19.665 -14.648 3.909 1.00 59.75 169 THR A N 1
ATOM 1340 C CA . THR A 1 169 ? 21.077 -14.499 4.249 1.00 59.75 169 THR A CA 1
ATOM 1341 C C . THR A 1 169 ? 21.408 -15.499 5.342 1.00 59.75 169 THR A C 1
ATOM 1343 O O . THR A 1 169 ? 21.286 -15.213 6.530 1.00 59.75 169 THR A O 1
ATOM 1346 N N . ILE A 1 170 ? 21.865 -16.676 4.918 1.00 56.62 170 ILE A N 1
ATOM 1347 C CA . ILE A 1 170 ? 22.831 -17.463 5.688 1.00 56.62 170 ILE A CA 1
ATOM 1348 C C . ILE A 1 170 ? 24.033 -16.535 5.931 1.00 56.62 170 ILE A C 1
ATOM 1350 O O . ILE A 1 170 ? 24.407 -15.820 4.990 1.00 56.62 170 ILE A O 1
ATOM 1354 N N . PRO A 1 171 ? 24.637 -16.483 7.135 1.00 59.53 171 PRO A N 1
ATOM 1355 C CA . PRO A 1 171 ? 25.825 -15.669 7.331 1.00 59.53 171 PRO A CA 1
ATOM 1356 C C . PRO A 1 171 ? 26.859 -16.072 6.281 1.00 59.53 171 PRO A C 1
ATOM 1358 O O . PRO A 1 171 ? 27.260 -17.229 6.183 1.00 59.53 171 PRO A O 1
ATOM 1361 N N . ASN A 1 172 ? 27.234 -15.119 5.437 1.00 61.91 172 ASN A N 1
ATOM 1362 C CA . ASN A 1 172 ? 28.144 -15.335 4.319 1.00 61.91 172 ASN A CA 1
ATOM 1363 C C . ASN A 1 172 ? 29.614 -15.246 4.752 1.00 61.91 172 ASN A C 1
ATOM 1365 O O . ASN A 1 172 ? 30.489 -15.131 3.893 1.00 61.91 172 ASN A O 1
ATOM 1369 N N . ASP A 1 173 ? 29.875 -15.272 6.063 1.00 71.38 173 ASP A N 1
ATOM 1370 C CA . ASP A 1 173 ? 31.215 -15.334 6.624 1.00 71.38 173 ASP A CA 1
ATOM 1371 C C . ASP A 1 173 ? 31.724 -16.782 6.535 1.00 71.38 173 ASP A C 1
ATOM 1373 O O . ASP A 1 173 ? 31.199 -17.660 7.227 1.00 71.38 173 ASP A O 1
ATOM 1377 N N . PRO A 1 174 ? 32.760 -17.065 5.722 1.00 70.38 174 PRO A N 1
ATOM 1378 C CA . PRO A 1 174 ? 33.356 -18.396 5.644 1.00 70.38 174 PRO A CA 1
ATOM 1379 C C . PRO A 1 174 ? 33.912 -18.889 6.987 1.00 70.38 174 PRO A C 1
ATOM 1381 O O . PRO A 1 174 ? 34.145 -20.084 7.140 1.00 70.38 174 PRO A O 1
ATOM 1384 N N . ARG A 1 175 ? 34.141 -17.978 7.944 1.00 73.69 175 ARG A N 1
ATOM 1385 C CA . ARG A 1 175 ? 34.631 -18.249 9.299 1.00 73.69 175 ARG A CA 1
ATOM 1386 C C . ARG A 1 175 ? 33.517 -18.322 10.336 1.00 73.69 175 ARG A C 1
ATOM 1388 O O . ARG A 1 175 ? 33.819 -18.410 11.520 1.00 73.69 175 ARG A O 1
ATOM 1395 N N . LEU A 1 176 ? 32.240 -18.316 9.937 1.00 73.50 176 LEU A N 1
ATOM 1396 C CA . LEU A 1 176 ? 31.124 -18.489 10.873 1.00 73.50 176 LEU A CA 1
ATOM 1397 C C . LEU A 1 176 ? 31.321 -19.732 11.764 1.00 73.50 176 LEU A C 1
ATOM 1399 O O . LEU A 1 176 ? 31.042 -19.677 12.957 1.00 73.50 176 LEU A O 1
ATOM 1403 N N . GLY A 1 177 ? 31.869 -20.817 11.202 1.00 71.06 177 GLY A N 1
ATOM 1404 C CA . GLY A 1 177 ? 32.196 -22.044 11.939 1.00 71.06 177 GLY A CA 1
ATOM 1405 C C . GLY A 1 177 ? 33.302 -21.899 12.996 1.00 71.06 177 GLY A C 1
ATOM 1406 O O . GLY A 1 177 ? 33.383 -22.724 13.899 1.00 71.06 177 GLY A O 1
ATOM 1407 N N . ASP A 1 178 ? 34.118 -20.844 12.929 1.00 77.88 178 ASP A N 1
ATOM 1408 C CA . ASP A 1 178 ? 35.174 -20.552 13.908 1.00 77.88 178 ASP A CA 1
ATOM 1409 C C . ASP A 1 178 ? 34.646 -19.726 15.096 1.00 77.88 178 ASP A C 1
ATOM 1411 O O . ASP A 1 178 ? 35.307 -19.597 16.130 1.00 77.88 178 ASP A O 1
ATOM 1415 N N . LEU A 1 179 ? 33.444 -19.157 14.978 1.00 77.56 179 LEU A N 1
ATOM 1416 C CA . LEU A 1 179 ? 32.842 -18.287 15.984 1.00 77.56 179 LEU A CA 1
ATOM 1417 C C . LEU A 1 179 ? 32.064 -19.119 17.011 1.00 77.56 179 LEU A C 1
ATOM 1419 O O . LEU A 1 179 ? 30.840 -19.052 17.091 1.00 77.56 179 LEU A O 1
ATOM 1423 N N . TRP A 1 180 ? 32.791 -19.873 17.841 1.00 69.50 180 TRP A N 1
ATOM 1424 C CA . TRP A 1 180 ? 32.237 -20.747 18.891 1.00 69.50 180 TRP A CA 1
ATOM 1425 C C . TRP A 1 180 ? 31.210 -20.061 19.811 1.00 69.50 180 TRP A C 1
ATOM 1427 O O . TRP A 1 180 ? 30.280 -20.706 20.275 1.00 69.50 180 TRP A O 1
ATOM 1437 N N . GLY A 1 181 ? 31.336 -18.749 20.049 1.00 69.75 181 GLY A N 1
ATOM 1438 C CA . GLY A 1 181 ? 30.378 -17.977 20.856 1.00 69.75 181 GLY A CA 1
ATOM 1439 C C . GLY A 1 181 ? 29.060 -17.622 20.150 1.00 69.75 181 GLY A C 1
ATOM 1440 O O . GLY A 1 181 ? 28.147 -17.119 20.798 1.00 69.75 181 GLY A O 1
ATOM 1441 N N . LEU A 1 182 ? 28.962 -17.852 18.839 1.00 70.81 182 LEU A N 1
ATOM 1442 C CA . LEU A 1 182 ? 27.768 -17.616 18.018 1.00 70.81 182 LEU A CA 1
ATOM 1443 C C . LEU A 1 182 ? 27.078 -18.917 17.589 1.00 70.81 182 LEU A C 1
ATOM 1445 O O . LEU A 1 182 ? 25.916 -18.883 17.189 1.00 70.81 182 LEU A O 1
ATOM 1449 N N . LEU A 1 183 ? 27.752 -20.061 17.731 1.00 64.50 183 LEU A N 1
ATOM 1450 C CA . LEU A 1 183 ? 27.178 -21.400 17.590 1.00 64.50 183 LEU A CA 1
ATOM 1451 C C . LEU A 1 183 ? 26.461 -21.803 18.886 1.00 64.50 183 LEU A C 1
ATOM 1453 O O . LEU A 1 183 ? 26.791 -22.797 19.526 1.00 64.50 183 LEU A O 1
ATOM 1457 N N . ASN A 1 184 ? 25.499 -20.989 19.318 1.00 59.72 184 ASN A N 1
ATOM 1458 C CA . ASN A 1 184 ? 24.638 -21.363 20.430 1.00 59.72 184 ASN A CA 1
ATOM 1459 C C . ASN A 1 184 ? 23.491 -22.217 19.873 1.00 59.72 184 ASN A C 1
ATOM 1461 O O . ASN A 1 184 ? 22.437 -21.700 19.515 1.00 59.72 184 ASN A O 1
ATOM 1465 N N . GLU A 1 185 ? 23.729 -23.524 19.743 1.00 61.91 185 GLU A N 1
ATOM 1466 C CA . GLU A 1 185 ? 22.779 -24.499 19.177 1.00 61.91 185 GLU A CA 1
ATOM 1467 C C . GLU A 1 185 ? 21.568 -24.787 20.086 1.00 61.91 185 GLU A C 1
ATOM 1469 O O . GLU A 1 185 ? 20.804 -25.709 19.816 1.00 61.91 185 GLU A O 1
ATOM 1474 N N . GLY A 1 186 ? 21.368 -24.011 21.159 1.00 60.19 186 GLY A N 1
ATOM 1475 C CA . GLY A 1 186 ? 20.203 -24.147 22.034 1.00 60.19 186 GLY A CA 1
ATOM 1476 C C . GLY A 1 186 ? 20.122 -25.514 22.715 1.00 60.19 186 GLY A C 1
ATOM 1477 O O . GLY A 1 186 ? 19.036 -26.078 22.811 1.00 60.19 186 GLY A O 1
ATOM 1478 N N . GLN A 1 187 ? 21.261 -26.060 23.149 1.00 60.09 187 GLN A N 1
ATOM 1479 C CA . GLN A 1 187 ? 21.291 -27.308 23.908 1.00 60.09 187 GLN A CA 1
ATOM 1480 C C . GLN A 1 187 ? 20.838 -27.048 25.353 1.00 60.09 187 GLN A C 1
ATOM 1482 O O . GLN A 1 187 ? 21.617 -26.562 26.174 1.00 60.09 187 GLN A O 1
ATOM 1487 N N . GLU A 1 188 ? 19.574 -27.366 25.629 1.00 54.81 188 GLU A N 1
ATOM 1488 C CA . GLU A 1 188 ? 19.100 -27.822 26.944 1.00 54.81 188 GLU A CA 1
ATOM 1489 C C . GLU A 1 188 ? 18.992 -29.352 26.952 1.00 54.81 188 GLU A C 1
ATOM 1491 O O . GLU A 1 188 ? 18.557 -29.922 25.921 1.00 54.81 188 GLU A O 1
#

Foldseek 3Di:
DDDDDDDDDDDDDPPPDDPPVPPPDPDDDPPVVVQCVQWAWDDWDWDDDPQWIWIWTWTAGPPDPQRTKTKIWTWHDDPDSDIDTDDIWIFRQFKKKFAWDPPQDPVNVQVVQVVQQKHFPDDDDPGRITIIGHDNVRPDHPVRSLVVRQPDPGTVHMGTHTDDDDPPDPPPPPCPVVPPVNPPVVDD

Radius of gyration: 25.3 Å; chains: 1; bounding box: 53×56×85 Å